Protein AF-0000000069393624 (afdb_homodimer)

Secondary structure (DSSP, 8-state):
--------EEEEEEESTT---HHHHHHHHHHHHHHHHHHHHHHHHHHHHH--GGGHHHHHHHHHHHHHT--EEEEEE-SHHHHHHHHHHHHHHHHTTSS-TT--EEEEEE--SSSSSSSEEEEEEEEEESS--GGGTTPPB-/--------EEEEEEESTT---HHHHHHHHHHHHHHHHHHHHHHHHHHHHH--GGGHHHHHHHHHHHHHT--EEEEEE-SHHHHHHHHHHHHHHHHTTSS-TT--EEEEEE--SSSSSSSEEEEEEEEEESS--GGGTTPPB-

Foldseek 3Di:
DPDDDQQKEKEWEFEPVLVDDPVVVVVLVVQQVVVLVVVLVVLVVCCVVVVDPLSVVLNVLQVSCVVRPVHYFYFYDHDDVLQVVLQVVVVVCCVVPVDRVSWDKDWRWDQPPDRDDGIDGGTMMTHMDRDDRPSCVPTDTD/DPDDDQQKEKEWEFEPVLVDDPVVVVVLVVQQVVVLVVVLVVLVVCCVVVVDPLSVVLNVLQVSCVVRPVHYFYFYDHDDVLQVVLQVVVVVCCVVPVDRVSWDKDWRWDQPPDRDDGIDGGTMMTHMDRDDRPSCVPTDTD

InterPro domains:
  IPR002833 Peptidyl-tRNA hydrolase, PTH2 [PF01981] (8-93)
  IPR023476 Peptidyl-tRNA hydrolase II domain superfamily [G3DSA:3.40.1490.10] (8-140)
  IPR023476 Peptidyl-tRNA hydrolase II domain superfamily [SSF102462] (8-129)

Structure (mmCIF, N/CA/C/O backbone):
data_AF-0000000069393624-model_v1
#
loop_
_entity.id
_entity.type
_entity.pdbx_description
1 polymer 'peptidyl-tRNA hydrolase'
#
loop_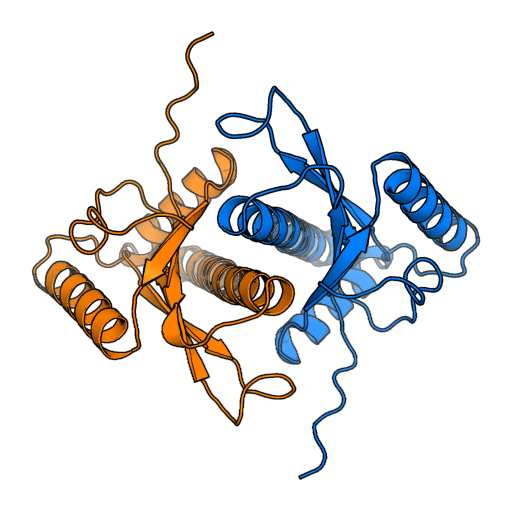
_atom_site.group_PDB
_atom_site.id
_atom_site.type_symbol
_atom_site.label_atom_id
_atom_site.label_alt_id
_atom_site.label_comp_id
_atom_site.label_asym_id
_atom_site.label_entity_id
_atom_site.label_seq_id
_atom_site.pdbx_PDB_ins_code
_atom_site.Cartn_x
_atom_site.Cartn_y
_atom_site.Cartn_z
_atom_site.occupancy
_atom_site.B_iso_or_equiv
_atom_site.auth_seq_id
_atom_site.auth_comp_id
_atom_site.auth_asym_id
_atom_site.auth_atom_id
_atom_site.pdbx_PDB_model_num
ATOM 1 N N . MET A 1 1 ? 11.836 -13.742 23.953 1 36.31 1 MET A N 1
ATOM 2 C CA . MET A 1 1 ? 10.469 -14.031 23.531 1 36.31 1 MET A CA 1
ATOM 3 C C . MET A 1 1 ? 10.445 -14.492 22.078 1 36.31 1 MET A C 1
ATOM 5 O O . MET A 1 1 ? 11.141 -13.93 21.234 1 36.31 1 MET A O 1
ATOM 9 N N . GLU A 1 2 ? 10.102 -15.719 21.891 1 44.16 2 GLU A N 1
ATOM 10 C CA . GLU A 1 2 ? 10.102 -16.328 20.562 1 44.16 2 GLU A CA 1
ATOM 11 C C . GLU A 1 2 ? 9.398 -15.43 19.547 1 44.16 2 GLU A C 1
ATOM 13 O O . GLU A 1 2 ? 8.367 -14.828 19.844 1 44.16 2 GLU A O 1
ATOM 18 N N . LYS A 1 3 ? 10.062 -14.914 18.594 1 57.16 3 LYS A N 1
ATOM 19 C CA . LYS A 1 3 ? 9.469 -14.07 17.562 1 57.16 3 LYS A CA 1
ATOM 20 C C . LYS A 1 3 ? 8.234 -14.727 16.938 1 57.16 3 LYS A C 1
ATOM 22 O O . LYS A 1 3 ? 8.266 -15.906 16.594 1 57.16 3 LYS A O 1
ATOM 27 N N . PRO A 1 4 ? 7.086 -14.141 17.172 1 62.97 4 PRO A N 1
ATOM 28 C CA . PRO A 1 4 ? 5.879 -14.773 16.641 1 62.97 4 PRO A CA 1
ATOM 29 C C . PRO A 1 4 ? 6.023 -15.164 15.164 1 62.97 4 PRO A C 1
ATOM 31 O O . PRO A 1 4 ? 6.695 -14.469 14.398 1 62.97 4 PRO A O 1
ATOM 34 N N . VAL A 1 5 ? 5.816 -16.406 14.891 1 67 5 VAL A N 1
ATOM 35 C CA . VAL A 1 5 ? 5.824 -16.906 13.523 1 67 5 VAL A CA 1
ATOM 36 C C . VAL A 1 5 ? 4.617 -16.359 12.766 1 67 5 VAL A C 1
ATOM 38 O O . VAL A 1 5 ? 3.471 -16.656 13.109 1 67 5 VAL A O 1
ATOM 41 N N . LEU A 1 6 ? 4.898 -15.422 11.898 1 76.62 6 LEU A N 1
ATOM 42 C CA . LEU A 1 6 ? 3.818 -14.914 11.055 1 76.62 6 LEU A CA 1
ATOM 43 C C . LEU A 1 6 ? 3.494 -15.898 9.938 1 76.62 6 LEU A C 1
ATOM 45 O O . LEU A 1 6 ? 4.379 -16.281 9.164 1 76.62 6 LEU A O 1
ATOM 49 N N . LYS A 1 7 ? 2.24 -16.312 9.875 1 89.44 7 LYS A N 1
ATOM 50 C CA . LYS A 1 7 ? 1.803 -17.344 8.938 1 89.44 7 LYS A CA 1
ATOM 51 C C . LYS A 1 7 ? 1.44 -16.75 7.582 1 89.44 7 LYS A C 1
ATOM 53 O O . LYS A 1 7 ? 1.726 -17.328 6.539 1 89.44 7 LYS A O 1
ATOM 58 N N . TYR A 1 8 ? 0.865 -15.57 7.598 1 93.06 8 TYR A N 1
ATOM 59 C CA . TYR A 1 8 ? 0.361 -14.953 6.375 1 93.06 8 TYR A CA 1
ATOM 60 C C . TYR A 1 8 ? 1.388 -14 5.781 1 93.06 8 TYR A C 1
ATOM 62 O O . TYR A 1 8 ? 2.035 -13.242 6.508 1 93.06 8 TYR A O 1
ATOM 70 N N . LYS A 1 9 ? 1.482 -14.133 4.492 1 92.56 9 LYS A N 1
ATOM 71 C CA . LYS A 1 9 ? 2.387 -13.227 3.783 1 92.56 9 LYS A CA 1
ATOM 72 C C . LYS A 1 9 ? 1.784 -12.773 2.457 1 92.56 9 LYS A C 1
ATOM 74 O O . LYS A 1 9 ? 1.011 -13.508 1.836 1 92.56 9 LYS A O 1
ATOM 79 N N . CYS A 1 10 ? 2.102 -11.586 2.125 1 95.88 10 CYS A N 1
ATOM 80 C CA . CYS A 1 10 ? 1.806 -11.016 0.815 1 95.88 10 CYS A CA 1
ATOM 81 C C . CYS A 1 10 ? 3.086 -10.758 0.03 1 95.88 10 CYS A C 1
ATOM 83 O O . CYS A 1 10 ? 3.945 -9.992 0.469 1 95.88 10 CYS A O 1
ATOM 85 N N . TYR A 1 11 ? 3.275 -11.383 -1.131 1 96.69 11 TYR A N 1
ATOM 86 C CA . TYR A 1 11 ? 4.469 -11.203 -1.95 1 96.69 11 TYR A CA 1
ATOM 87 C C . TYR A 1 11 ? 4.25 -10.133 -3.012 1 96.69 11 TYR A C 1
ATOM 89 O O . TYR A 1 11 ? 3.213 -10.117 -3.682 1 96.69 11 TYR A O 1
ATOM 97 N N . VAL A 1 12 ? 5.168 -9.281 -3.113 1 98.12 12 VAL A N 1
ATOM 98 C CA . VAL A 1 12 ? 5.203 -8.297 -4.188 1 98.12 12 VAL A CA 1
ATOM 99 C C . VAL A 1 12 ? 6.465 -8.484 -5.023 1 98.12 12 VAL A C 1
ATOM 101 O O . VAL A 1 12 ? 7.578 -8.367 -4.516 1 98.12 12 VAL A O 1
ATOM 104 N N . LEU A 1 13 ? 6.301 -8.82 -6.223 1 98.5 13 LEU A N 1
ATOM 105 C CA . LEU A 1 13 ? 7.414 -9.031 -7.141 1 98.5 13 LEU A CA 1
ATOM 106 C C . LEU A 1 13 ? 7.562 -7.852 -8.094 1 98.5 13 LEU A C 1
ATOM 108 O O . LEU A 1 13 ? 6.641 -7.531 -8.844 1 98.5 13 LEU A O 1
ATOM 112 N N . LEU A 1 14 ? 8.711 -7.23 -8.109 1 98.38 14 LEU A N 1
ATOM 113 C CA . LEU A 1 14 ? 8.914 -6.062 -8.961 1 98.38 14 LEU A CA 1
ATOM 114 C C . LEU A 1 14 ? 10.094 -6.277 -9.898 1 98.38 14 LEU A C 1
ATOM 116 O O . LEU A 1 14 ? 11.109 -6.852 -9.508 1 98.38 14 LEU A O 1
ATOM 120 N N . ARG A 1 15 ? 9.93 -5.801 -11.055 1 98.19 15 ARG A N 1
ATOM 121 C CA . ARG A 1 15 ? 10.898 -5.973 -12.133 1 98.19 15 ARG A CA 1
ATOM 122 C C . ARG A 1 15 ? 12.148 -5.137 -11.883 1 98.19 15 ARG A C 1
ATOM 124 O O . ARG A 1 15 ? 12.055 -3.922 -11.68 1 98.19 15 ARG A O 1
ATOM 131 N N . GLU A 1 16 ? 13.281 -5.734 -12.039 1 97.62 16 GLU A N 1
ATOM 132 C CA . GLU A 1 16 ? 14.578 -5.098 -11.852 1 97.62 16 GLU A CA 1
ATOM 133 C C . GLU A 1 16 ? 15 -4.336 -13.109 1 97.62 16 GLU A C 1
ATOM 135 O O . GLU A 1 16 ? 15.672 -3.309 -13.023 1 97.62 16 GLU A O 1
ATOM 140 N N . ASP A 1 17 ? 14.672 -4.812 -14.219 1 97.31 17 ASP A N 1
ATOM 141 C CA . ASP A 1 17 ? 15.117 -4.25 -15.484 1 97.31 17 ASP A CA 1
ATOM 142 C C . ASP A 1 17 ? 14.578 -2.836 -15.68 1 97.31 17 ASP A C 1
ATOM 144 O O . ASP A 1 17 ? 15.125 -2.061 -16.469 1 97.31 17 ASP A O 1
ATOM 148 N N . LEU A 1 18 ? 13.547 -2.479 -15.031 1 95.81 18 LEU A N 1
ATOM 149 C CA . LEU A 1 18 ? 12.93 -1.17 -15.211 1 95.81 18 LEU A CA 1
ATOM 150 C C . LEU A 1 18 ? 13.734 -0.088 -14.5 1 95.81 18 LEU A C 1
ATOM 152 O O . LEU A 1 18 ? 13.531 1.104 -14.742 1 95.81 18 LEU A O 1
ATOM 156 N N . GLN A 1 19 ? 14.617 -0.458 -13.594 1 95 19 GLN A N 1
ATOM 157 C CA . GLN A 1 19 ? 15.516 0.458 -12.898 1 95 19 GLN A CA 1
ATOM 158 C C . GLN A 1 19 ? 14.742 1.642 -12.312 1 95 19 GLN A C 1
ATOM 160 O O . GLN A 1 19 ? 15.117 2.797 -12.531 1 95 19 GLN A O 1
ATOM 165 N N . MET A 1 20 ? 13.766 1.296 -11.602 1 94.62 20 MET A N 1
ATOM 166 C CA . MET A 1 20 ? 12.953 2.342 -10.984 1 94.62 20 MET A CA 1
ATOM 167 C C . MET A 1 20 ? 13.703 3 -9.836 1 94.62 20 MET A C 1
ATOM 169 O O . MET A 1 20 ? 14.352 2.316 -9.039 1 94.62 20 MET A O 1
ATOM 173 N N . PRO A 1 21 ? 13.578 4.316 -9.82 1 94.06 21 PRO A N 1
ATOM 174 C CA . PRO A 1 21 ? 14.078 4.93 -8.586 1 94.06 21 PRO A CA 1
ATOM 175 C C . PRO A 1 21 ? 13.281 4.504 -7.355 1 94.06 21 PRO A C 1
ATOM 177 O O . PRO A 1 21 ? 12.172 3.977 -7.484 1 94.06 21 PRO A O 1
ATOM 180 N N . VAL A 1 22 ? 13.781 4.719 -6.234 1 94.88 22 VAL A N 1
ATOM 181 C CA . VAL A 1 22 ? 13.266 4.188 -4.98 1 94.88 22 VAL A CA 1
ATOM 182 C C . VAL A 1 22 ? 11.812 4.625 -4.785 1 94.88 22 VAL A C 1
ATOM 184 O O . VAL A 1 22 ? 10.961 3.82 -4.414 1 94.88 22 VAL A O 1
ATOM 187 N N . GLY A 1 23 ? 11.508 5.859 -5.004 1 94.31 23 GLY A N 1
ATOM 188 C CA . GLY A 1 23 ? 10.156 6.371 -4.836 1 94.31 23 GLY A CA 1
ATOM 189 C C . GLY A 1 23 ? 9.148 5.699 -5.746 1 94.31 23 GLY A C 1
ATOM 190 O O . GLY A 1 23 ? 8.062 5.316 -5.301 1 94.31 23 GLY A O 1
ATOM 191 N N . LYS A 1 24 ? 9.523 5.594 -6.996 1 94.38 24 LYS A N 1
ATOM 192 C CA . LYS A 1 24 ? 8.656 4.941 -7.977 1 94.38 24 LYS A CA 1
ATOM 193 C C . LYS A 1 24 ? 8.477 3.459 -7.652 1 94.38 24 LYS A C 1
ATOM 195 O O . LYS A 1 24 ? 7.375 2.922 -7.762 1 94.38 24 LYS A O 1
ATOM 200 N N . PHE A 1 25 ? 9.594 2.879 -7.312 1 96.56 25 PHE A N 1
ATOM 201 C CA . PHE A 1 25 ? 9.594 1.484 -6.883 1 96.56 25 PHE A CA 1
ATOM 202 C C . PHE A 1 25 ? 8.609 1.274 -5.738 1 96.56 25 PHE A C 1
ATOM 204 O O . PHE A 1 25 ? 7.754 0.39 -5.801 1 96.56 25 PHE A O 1
ATOM 211 N N . ALA A 1 26 ? 8.664 2.088 -4.766 1 97.5 26 ALA A N 1
ATOM 212 C CA . ALA A 1 26 ? 7.809 1.979 -3.586 1 97.5 26 ALA A CA 1
ATOM 213 C C . ALA A 1 26 ? 6.352 2.275 -3.936 1 97.5 26 ALA A C 1
ATOM 215 O O . ALA A 1 26 ? 5.438 1.653 -3.389 1 97.5 26 ALA A O 1
ATOM 216 N N . ALA A 1 27 ? 6.141 3.184 -4.797 1 96.12 27 ALA A N 1
ATOM 217 C CA . ALA A 1 27 ? 4.789 3.494 -5.254 1 96.12 27 ALA A CA 1
ATOM 218 C C . ALA A 1 27 ? 4.137 2.277 -5.902 1 96.12 27 ALA A C 1
ATOM 220 O O . ALA A 1 27 ? 2.924 2.08 -5.789 1 96.12 27 ALA A O 1
ATOM 221 N N . GLN A 1 28 ? 4.93 1.513 -6.594 1 97 28 GLN A N 1
ATOM 222 C CA . GLN A 1 28 ? 4.379 0.328 -7.242 1 97 28 GLN A CA 1
ATOM 223 C C . GLN A 1 28 ? 3.975 -0.725 -6.215 1 97 28 GLN A C 1
ATOM 225 O O . GLN A 1 28 ? 3.002 -1.455 -6.414 1 97 28 GLN A O 1
ATOM 230 N N . VAL A 1 29 ? 4.758 -0.829 -5.133 1 97.88 29 VAL A N 1
ATOM 231 C CA . VAL A 1 29 ? 4.32 -1.682 -4.031 1 97.88 29 VAL A CA 1
ATOM 232 C C . VAL A 1 29 ? 2.959 -1.215 -3.525 1 97.88 29 VAL A C 1
ATOM 234 O O . VAL A 1 29 ? 2.055 -2.027 -3.314 1 97.88 29 VAL A O 1
ATOM 237 N N . GLY A 1 30 ? 2.826 0.033 -3.398 1 97.38 30 GLY A N 1
ATOM 238 C CA . GLY A 1 30 ? 1.55 0.61 -3.01 1 97.38 30 GLY A CA 1
ATOM 239 C C . GLY A 1 30 ? 0.423 0.266 -3.967 1 97.38 30 GLY A C 1
ATOM 240 O O . GLY A 1 30 ? -0.683 -0.069 -3.535 1 97.38 30 GLY A O 1
ATOM 241 N N . HIS A 1 31 ? 0.692 0.375 -5.203 1 96.12 31 HIS A N 1
ATOM 242 C CA . HIS A 1 31 ? -0.317 0.033 -6.199 1 96.12 31 HIS A CA 1
ATOM 243 C C . HIS A 1 31 ? -0.777 -1.412 -6.043 1 96.12 31 HIS A C 1
ATOM 245 O O . HIS A 1 31 ? -1.974 -1.698 -6.117 1 96.12 31 HIS A O 1
ATOM 251 N N . GLY A 1 32 ? 0.144 -2.232 -5.867 1 97.06 32 GLY A N 1
ATOM 252 C CA . GLY A 1 32 ? -0.212 -3.623 -5.629 1 97.06 32 GLY A CA 1
ATOM 253 C C . GLY A 1 32 ? -1.108 -3.811 -4.422 1 97.06 32 GLY A C 1
ATOM 254 O O . GLY A 1 32 ? -2.123 -4.504 -4.496 1 97.06 32 GLY A O 1
ATOM 255 N N . LEU A 1 33 ? -0.75 -3.186 -3.371 1 97.38 33 LEU A N 1
ATOM 256 C CA . LEU A 1 33 ? -1.509 -3.33 -2.133 1 97.38 33 LEU A CA 1
ATOM 257 C C . LEU A 1 33 ? -2.895 -2.707 -2.27 1 97.38 33 LEU A C 1
ATOM 259 O O . LEU A 1 33 ? -3.865 -3.213 -1.703 1 97.38 33 LEU A O 1
ATOM 263 N N . ASP A 1 34 ? -2.967 -1.609 -3.02 1 96.69 34 ASP A N 1
ATOM 264 C CA . ASP A 1 34 ? -4.27 -1.031 -3.326 1 96.69 34 ASP A CA 1
ATOM 265 C C . ASP A 1 34 ? -5.191 -2.064 -3.971 1 96.69 34 ASP A C 1
ATOM 267 O O . ASP A 1 34 ? -6.379 -2.135 -3.648 1 96.69 34 ASP A O 1
ATOM 271 N N . GLN A 1 35 ? -4.641 -2.789 -4.809 1 94.81 35 GLN 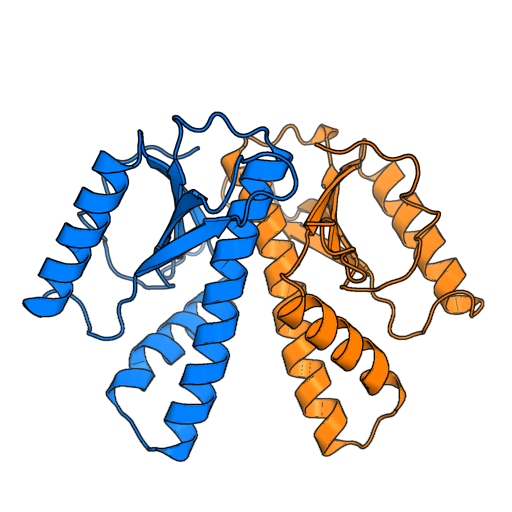A N 1
ATOM 272 C CA . GLN A 1 35 ? -5.434 -3.803 -5.5 1 94.81 35 GLN A CA 1
ATOM 273 C C . GLN A 1 35 ? -5.883 -4.898 -4.535 1 94.81 35 GLN A C 1
ATOM 275 O O . GLN A 1 35 ? -7.016 -5.371 -4.613 1 94.81 35 GLN A O 1
ATOM 280 N N . VAL A 1 36 ? -5.02 -5.277 -3.666 1 96.12 36 VAL A N 1
ATOM 281 C CA . VAL A 1 36 ? -5.34 -6.305 -2.678 1 96.12 36 VAL A CA 1
ATOM 282 C C . VAL A 1 36 ? -6.508 -5.836 -1.812 1 96.12 36 VAL A C 1
ATOM 284 O O . VAL A 1 36 ? -7.488 -6.566 -1.636 1 96.12 36 VAL A O 1
ATOM 287 N N . TRP A 1 37 ? -6.438 -4.648 -1.355 1 96.75 37 TRP A N 1
ATOM 288 C CA . TRP A 1 37 ? -7.48 -4.09 -0.5 1 96.75 37 TRP A CA 1
ATOM 289 C C . TRP A 1 37 ? -8.789 -3.947 -1.261 1 96.75 37 TRP A C 1
ATOM 291 O O . TRP A 1 37 ? -9.859 -4.297 -0.745 1 96.75 37 TRP A O 1
ATOM 301 N N . SER A 1 38 ? -8.703 -3.436 -2.455 1 95.12 38 SER A N 1
ATOM 302 C CA . SER A 1 38 ? -9.898 -3.256 -3.273 1 95.12 38 SER A CA 1
ATOM 303 C C . SER A 1 38 ? -10.594 -4.586 -3.533 1 95.12 38 SER A C 1
ATOM 305 O O . SER A 1 38 ? -11.812 -4.695 -3.373 1 95.12 38 SER A O 1
ATOM 307 N N . THR A 1 39 ? -9.852 -5.551 -3.857 1 93.44 39 THR A N 1
ATOM 308 C CA . THR A 1 39 ? -10.391 -6.875 -4.148 1 93.44 39 THR A CA 1
ATOM 309 C C . THR A 1 39 ? -10.984 -7.508 -2.891 1 93.44 39 THR A C 1
ATOM 311 O O . THR A 1 39 ? -12.062 -8.102 -2.934 1 93.44 39 THR A O 1
ATOM 314 N N . TYR A 1 40 ? -10.242 -7.379 -1.772 1 94.56 40 TYR A N 1
ATOM 315 C CA . TYR A 1 40 ? -10.758 -7.879 -0.502 1 94.56 40 TYR A CA 1
ATOM 316 C C . TYR A 1 40 ? -12.133 -7.293 -0.199 1 94.56 40 TYR A C 1
ATOM 318 O O . TYR A 1 40 ? -13.055 -8.023 0.163 1 94.56 40 TYR A O 1
ATOM 326 N N . ASN A 1 41 ? -12.281 -5.992 -0.326 1 94.56 41 ASN A N 1
ATOM 327 C CA . ASN A 1 41 ? -13.547 -5.328 -0.033 1 94.56 41 ASN A CA 1
ATOM 328 C C . ASN A 1 41 ? -14.672 -5.828 -0.941 1 94.56 41 ASN A C 1
ATOM 330 O O . ASN A 1 41 ? -15.797 -6.039 -0.486 1 94.56 41 ASN A O 1
ATOM 334 N N . GLU A 1 42 ? -14.289 -6.016 -2.18 1 92.69 42 GLU A N 1
ATOM 335 C CA . GLU A 1 42 ? -15.266 -6.535 -3.133 1 92.69 42 GLU A CA 1
ATOM 336 C C . GLU A 1 42 ? -15.68 -7.961 -2.775 1 92.69 42 GLU A C 1
ATOM 338 O O . GLU A 1 42 ? -16.875 -8.273 -2.738 1 9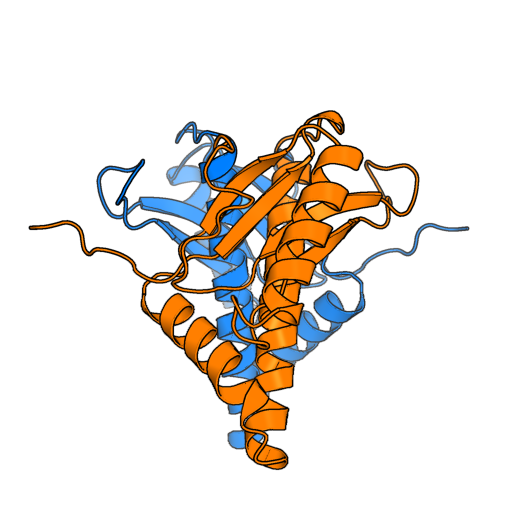2.69 42 GLU A O 1
ATOM 343 N N . TYR A 1 43 ? -14.734 -8.773 -2.482 1 91.31 43 TYR A N 1
ATOM 344 C CA . TYR A 1 43 ? -14.992 -10.18 -2.17 1 91.31 43 TYR A CA 1
ATOM 345 C C . TYR A 1 43 ? -15.773 -10.312 -0.866 1 91.31 43 TYR A C 1
ATOM 347 O O . TYR A 1 43 ? -16.656 -11.164 -0.744 1 91.31 43 TYR A O 1
ATOM 355 N N . LYS A 1 44 ? -15.398 -9.492 0.056 1 92.44 44 LYS A N 1
ATOM 356 C CA . LYS A 1 44 ? -16.109 -9.508 1.333 1 92.44 44 LYS A CA 1
ATOM 357 C C . LYS A 1 44 ? -17.578 -9.156 1.15 1 92.44 44 LYS A C 1
ATOM 359 O O . LYS A 1 44 ? -18.453 -9.812 1.723 1 92.44 44 LYS A O 1
ATOM 364 N N . LYS A 1 45 ? -17.844 -8.227 0.344 1 90.75 45 LYS A N 1
ATOM 365 C CA . LYS A 1 45 ? -19.219 -7.836 0.048 1 90.75 45 LYS A CA 1
ATOM 366 C C . LYS A 1 45 ? -19.969 -8.961 -0.665 1 90.75 45 LYS A C 1
ATOM 368 O O . LYS A 1 45 ? -21.094 -9.297 -0.293 1 90.75 45 LYS A O 1
ATOM 373 N N . ARG A 1 46 ? -19.359 -9.57 -1.569 1 90 46 ARG A N 1
ATOM 374 C CA . ARG A 1 46 ? -19.969 -10.617 -2.371 1 90 46 ARG A CA 1
ATOM 375 C C . ARG A 1 46 ? -20.172 -11.891 -1.55 1 90 46 ARG A C 1
ATOM 377 O O . ARG A 1 46 ? -21.156 -12.609 -1.739 1 90 46 ARG A O 1
ATOM 384 N N . SER A 1 47 ? -19.188 -12.164 -0.729 1 85.25 47 SER A N 1
ATOM 385 C CA . SER A 1 47 ? -19.297 -13.359 0.098 1 85.25 47 SER A CA 1
ATOM 386 C C . SER A 1 47 ? -20.5 -13.289 1.031 1 85.25 47 SER A C 1
ATOM 388 O O . SER A 1 47 ? -21.172 -14.297 1.278 1 85.25 47 SER A O 1
ATOM 390 N N . ARG A 1 48 ? -20.906 -12.172 1.541 1 80.88 48 ARG A N 1
ATOM 391 C CA . ARG A 1 48 ? -22.031 -11.977 2.438 1 80.88 48 ARG A CA 1
ATOM 392 C C . ARG A 1 48 ? -23.344 -12 1.672 1 80.88 48 ARG A C 1
ATOM 394 O O . ARG A 1 48 ? -24.344 -12.539 2.162 1 80.88 48 ARG A O 1
ATOM 401 N N . LYS A 1 49 ? -23.266 -11.531 0.506 1 83.94 49 LYS A N 1
ATOM 402 C CA . LYS A 1 49 ? -24.5 -11.383 -0.262 1 83.94 49 LYS A CA 1
ATOM 403 C C . LYS A 1 49 ? -24.859 -12.672 -0.986 1 83.94 49 LYS A C 1
ATOM 405 O O . LYS A 1 49 ? -26.047 -13.039 -1.077 1 83.94 49 LYS A O 1
ATOM 410 N N . GLU A 1 50 ? -23.891 -13.281 -1.575 1 83.38 50 GLU A N 1
ATOM 411 C CA . GLU A 1 50 ? -24.141 -14.383 -2.508 1 83.38 50 GLU A CA 1
ATOM 412 C C . GLU A 1 50 ? -23.875 -15.734 -1.851 1 83.38 50 GLU A C 1
ATOM 414 O O . GLU A 1 50 ? -24.094 -16.781 -2.467 1 83.38 50 GLU A O 1
ATOM 419 N N . ASP A 1 51 ? -23.547 -15.82 -0.655 1 77.06 51 ASP A N 1
ATOM 420 C CA . ASP A 1 51 ? -23.172 -17.062 0.013 1 77.06 51 ASP A CA 1
ATOM 421 C C . ASP A 1 51 ? -22.172 -17.859 -0.815 1 77.06 51 ASP A C 1
ATOM 423 O O . ASP A 1 51 ? -22.344 -19.047 -1.053 1 77.06 51 ASP A O 1
ATOM 427 N N . ASN A 1 52 ? -21.266 -17.266 -1.454 1 81.25 52 ASN A N 1
ATOM 428 C CA . ASN A 1 52 ? -20.25 -17.859 -2.328 1 81.25 52 ASN A CA 1
ATOM 429 C C . ASN A 1 52 ? -19.078 -18.406 -1.53 1 81.25 52 ASN A C 1
ATOM 431 O O . ASN A 1 52 ? -18.203 -17.656 -1.104 1 81.25 52 ASN A O 1
ATOM 435 N N . GLU A 1 53 ? -18.938 -19.734 -1.487 1 78.5 53 GLU A N 1
ATOM 436 C CA . GLU A 1 53 ? -17.938 -20.422 -0.683 1 78.5 53 GLU A CA 1
ATOM 437 C C . GLU A 1 53 ? -16.531 -20.203 -1.223 1 78.5 53 GLU A C 1
ATOM 439 O O . GLU A 1 53 ? -15.562 -20.172 -0.46 1 78.5 53 GLU A O 1
ATOM 444 N N . ASP A 1 54 ? -16.391 -19.969 -2.473 1 80 54 ASP A N 1
ATOM 445 C CA . ASP A 1 54 ? -15.086 -19.797 -3.109 1 80 54 ASP A CA 1
AT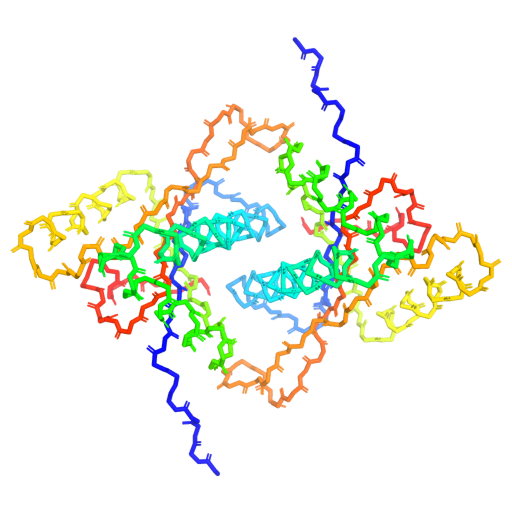OM 446 C C . ASP A 1 54 ? -14.406 -18.516 -2.643 1 80 54 ASP A C 1
ATOM 448 O O . ASP A 1 54 ? -13.18 -18.375 -2.736 1 80 54 ASP A O 1
ATOM 452 N N . LEU A 1 55 ? -15.242 -17.656 -2.039 1 86.62 55 LEU A N 1
ATOM 453 C CA . LEU A 1 55 ? -14.711 -16.344 -1.65 1 86.62 55 LEU A CA 1
ATOM 454 C C . LEU A 1 55 ? -14.32 -16.344 -0.177 1 86.62 55 LEU A C 1
ATOM 456 O O . LEU A 1 55 ? -13.633 -15.422 0.282 1 86.62 55 LEU A O 1
ATOM 460 N N . ILE A 1 56 ? -14.648 -17.344 0.485 1 86.56 56 ILE A N 1
ATOM 461 C CA . ILE A 1 56 ? -14.43 -17.391 1.927 1 86.56 56 ILE A CA 1
ATOM 462 C C . ILE A 1 56 ? -12.938 -17.438 2.219 1 86.56 56 ILE A C 1
ATOM 464 O O . ILE A 1 56 ? -12.43 -16.688 3.059 1 86.56 56 ILE A O 1
ATOM 468 N N . MET A 1 57 ? -12.266 -18.266 1.468 1 87.62 57 MET A N 1
ATOM 469 C CA . MET A 1 57 ? -10.852 -18.484 1.759 1 87.62 57 MET A CA 1
ATOM 470 C C . MET A 1 57 ? -10.039 -17.219 1.512 1 87.62 57 MET A C 1
ATOM 472 O O . MET A 1 57 ? -9.25 -16.812 2.361 1 87.62 57 MET A O 1
ATOM 476 N N . PRO A 1 58 ? -10.25 -16.594 0.345 1 89.25 58 PRO A N 1
ATOM 477 C CA . PRO A 1 58 ? -9.469 -15.367 0.139 1 89.25 58 PRO A CA 1
ATOM 478 C C . PRO A 1 58 ? -9.797 -14.289 1.167 1 89.25 58 PRO A C 1
ATOM 480 O O . PRO A 1 58 ? -8.906 -13.531 1.577 1 89.25 58 PRO A O 1
ATOM 483 N N . VAL A 1 59 ? -10.969 -14.203 1.562 1 93.25 59 VAL A N 1
ATOM 484 C CA . VAL A 1 59 ? -11.375 -13.219 2.561 1 93.25 59 VAL A CA 1
ATOM 485 C C . VAL A 1 59 ? -10.734 -13.562 3.906 1 93.25 59 VAL A C 1
ATOM 487 O O . VAL A 1 59 ? -10.156 -12.695 4.562 1 93.25 59 VAL A O 1
ATOM 490 N N . SER A 1 60 ? -10.797 -14.805 4.277 1 93 60 SER A N 1
ATOM 491 C CA . SER A 1 60 ? -10.211 -15.25 5.535 1 93 60 SER A CA 1
ATOM 492 C C . SER A 1 60 ? -8.695 -15.062 5.539 1 93 60 SER A C 1
ATOM 494 O O . SER A 1 60 ? -8.125 -14.648 6.547 1 93 60 SER A O 1
ATOM 496 N N . ASN A 1 61 ? -8.094 -15.375 4.418 1 93.25 61 ASN A N 1
ATOM 497 C CA . ASN A 1 61 ? -6.652 -15.188 4.293 1 93.25 61 ASN A CA 1
ATOM 498 C C . ASN A 1 61 ? -6.262 -13.719 4.48 1 93.25 61 ASN A C 1
ATOM 500 O O . ASN A 1 61 ? -5.285 -13.422 5.172 1 93.25 61 ASN A O 1
ATOM 504 N N . PHE A 1 62 ? -6.996 -12.867 3.875 1 95.5 62 PHE A N 1
ATOM 505 C CA . PHE A 1 62 ? -6.734 -11.445 4.035 1 95.5 62 PHE A CA 1
ATOM 506 C C . PHE A 1 62 ? -6.895 -11.023 5.492 1 95.5 62 PHE A C 1
ATOM 508 O O . PHE A 1 62 ? -6.047 -10.312 6.035 1 95.5 62 PHE A O 1
ATOM 515 N N . GLU A 1 63 ? -7.949 -11.453 6.082 1 95.88 63 GLU A N 1
ATOM 516 C CA . GLU A 1 63 ? -8.227 -11.062 7.461 1 95.88 63 GLU A CA 1
ATOM 517 C C . GLU A 1 63 ? -7.16 -11.594 8.414 1 95.88 63 GLU A C 1
ATOM 519 O O . GLU A 1 63 ? -6.762 -10.914 9.359 1 95.88 63 GLU A O 1
ATOM 524 N N . GLY A 1 64 ? -6.75 -12.797 8.195 1 94.75 64 GLY A N 1
ATOM 525 C CA . GLY A 1 64 ? -5.629 -13.32 8.953 1 94.75 64 GLY A CA 1
ATOM 526 C C . GLY A 1 64 ? -4.359 -12.508 8.789 1 94.75 64 GLY A C 1
ATOM 527 O O . GLY A 1 64 ? -3.715 -12.148 9.773 1 94.75 64 GLY A O 1
ATOM 528 N N . TRP A 1 65 ? -4.012 -12.203 7.57 1 95.44 65 TRP A N 1
ATOM 529 C CA . TRP A 1 65 ? -2.857 -11.375 7.246 1 95.44 65 TRP A CA 1
ATOM 530 C C . TRP A 1 65 ? -2.969 -10 7.906 1 95.44 65 TRP A C 1
ATOM 532 O O . TRP A 1 65 ? -2.01 -9.516 8.516 1 95.44 65 TRP A O 1
ATOM 542 N N . HIS A 1 66 ? -4.129 -9.461 7.789 1 94.94 66 HIS A N 1
ATOM 543 C CA . HIS A 1 66 ? -4.406 -8.141 8.336 1 94.94 66 HIS A CA 1
ATOM 544 C C . HIS A 1 66 ? -4.203 -8.117 9.852 1 94.94 66 HIS A C 1
ATOM 546 O O . HIS A 1 66 ? -3.635 -7.168 10.391 1 94.94 66 HIS A O 1
ATOM 552 N N . THR A 1 67 ? -4.539 -9.148 10.531 1 93.75 67 THR A N 1
ATOM 553 C CA . THR A 1 67 ? -4.512 -9.188 11.984 1 93.75 67 THR A CA 1
ATOM 554 C C . THR A 1 67 ? -3.125 -9.586 12.492 1 93.75 67 THR A C 1
ATOM 556 O O . THR A 1 67 ? -2.779 -9.32 13.641 1 93.75 67 THR A O 1
ATOM 559 N N . GLU A 1 68 ? -2.383 -10.25 11.648 1 91.88 68 GLU A N 1
ATOM 560 C CA . GLU A 1 68 ? -1.095 -10.789 12.078 1 91.88 68 GLU A CA 1
ATOM 561 C C . GLU A 1 68 ? 0.029 -9.789 11.828 1 91.88 68 GLU A C 1
ATOM 563 O O . GLU A 1 68 ? 1.188 -10.047 12.156 1 91.88 68 GLU A O 1
ATOM 568 N N . GLY A 1 69 ? -0.293 -8.586 11.266 1 87.56 69 GLY A N 1
ATOM 569 C CA . GLY A 1 69 ? 0.765 -7.602 11.117 1 87.56 69 GLY A CA 1
ATOM 570 C C . GLY A 1 69 ? 1 -7.191 9.672 1 87.56 69 GLY A C 1
ATOM 571 O O . GLY A 1 69 ? 1.841 -6.332 9.398 1 87.56 69 GLY A O 1
ATOM 572 N N . ARG A 1 70 ? 0.404 -7.883 8.703 1 93.25 70 ARG A N 1
ATOM 573 C CA . ARG A 1 70 ? 0.385 -7.5 7.297 1 93.25 70 ARG A CA 1
ATOM 574 C C . ARG A 1 70 ? 1.773 -7.625 6.676 1 93.25 70 ARG A C 1
ATOM 576 O O . ARG A 1 70 ? 2.262 -6.688 6.043 1 93.25 70 ARG A O 1
ATOM 583 N N . ARG A 1 71 ? 2.395 -8.734 6.875 1 92.25 71 ARG A N 1
ATOM 584 C CA . ARG A 1 71 ? 3.752 -8.977 6.391 1 92.25 71 ARG A CA 1
ATOM 585 C C . ARG A 1 71 ? 3.805 -8.945 4.867 1 92.25 71 ARG A C 1
ATOM 587 O O . ARG A 1 71 ? 3.025 -9.625 4.199 1 92.25 71 ARG A O 1
ATOM 594 N N . LYS A 1 72 ? 4.707 -8.133 4.367 1 94.31 72 LYS A N 1
ATOM 595 C CA . LYS A 1 72 ? 4.98 -8.047 2.934 1 94.31 72 LYS A CA 1
ATOM 596 C C . LYS A 1 72 ? 6.402 -8.492 2.619 1 94.31 72 LYS A C 1
ATOM 598 O O . LYS A 1 72 ? 7.344 -8.148 3.336 1 94.31 72 LYS A O 1
ATOM 603 N N . ILE A 1 73 ? 6.555 -9.258 1.651 1 94.5 73 ILE A N 1
ATOM 604 C CA . ILE A 1 73 ? 7.867 -9.664 1.155 1 94.5 73 ILE A CA 1
ATOM 605 C C . ILE A 1 73 ? 8.07 -9.133 -0.263 1 94.5 73 ILE A C 1
ATOM 607 O O . ILE A 1 73 ? 7.316 -9.492 -1.176 1 94.5 73 ILE A O 1
ATOM 611 N N . ILE A 1 74 ? 9.062 -8.32 -0.423 1 97.56 74 ILE A N 1
ATOM 612 C CA . ILE A 1 74 ? 9.32 -7.684 -1.71 1 97.56 74 ILE A CA 1
ATOM 613 C C . ILE A 1 74 ? 10.43 -8.438 -2.441 1 97.56 74 ILE A C 1
ATOM 615 O O . ILE A 1 74 ? 11.578 -8.461 -1.994 1 97.56 74 ILE A O 1
ATOM 619 N N . LEU A 1 75 ? 10.086 -9.008 -3.57 1 97.94 75 LEU A N 1
ATOM 620 C CA . LEU A 1 75 ? 11 -9.883 -4.297 1 97.94 75 LEU A CA 1
ATOM 621 C C . LEU A 1 75 ? 11.422 -9.25 -5.617 1 97.94 75 LEU A C 1
ATOM 623 O O . LEU A 1 75 ? 10.68 -8.445 -6.191 1 97.94 75 LEU A O 1
ATOM 627 N N . ARG A 1 76 ? 12.57 -9.672 -6.07 1 97.62 76 ARG A N 1
ATOM 628 C CA . ARG A 1 76 ? 13.125 -9.188 -7.332 1 97.62 76 ARG A CA 1
ATOM 629 C C . ARG A 1 76 ? 12.852 -10.18 -8.461 1 97.62 76 ARG A C 1
ATOM 631 O O . ARG A 1 76 ? 13.07 -11.383 -8.305 1 97.62 76 ARG A O 1
ATOM 638 N N . ILE A 1 77 ? 12.344 -9.641 -9.492 1 98.06 77 ILE A N 1
ATOM 639 C CA . ILE A 1 77 ? 12.281 -10.422 -10.727 1 98.06 77 ILE A CA 1
ATOM 640 C C . ILE A 1 77 ? 13.047 -9.703 -11.836 1 98.06 77 ILE A C 1
ATOM 642 O O . ILE A 1 77 ? 13.031 -8.477 -11.914 1 98.06 77 ILE A O 1
ATOM 646 N N . LYS A 1 78 ? 13.648 -10.445 -12.656 1 97.5 78 LYS A N 1
ATOM 647 C CA . LYS A 1 78 ? 14.602 -9.906 -13.625 1 97.5 78 LYS A CA 1
ATOM 648 C C . LYS A 1 78 ? 13.906 -9.008 -14.641 1 97.5 78 LYS A C 1
ATOM 650 O O . LYS A 1 78 ? 14.391 -7.918 -14.953 1 97.5 78 LYS A O 1
ATOM 655 N N . ASP A 1 79 ? 12.812 -9.531 -15.297 1 97.75 79 ASP A N 1
ATOM 656 C CA . ASP A 1 79 ? 12.164 -8.828 -16.406 1 97.75 79 ASP A CA 1
ATOM 657 C C . ASP A 1 79 ? 10.742 -9.336 -16.625 1 97.75 79 ASP A C 1
ATOM 659 O O . ASP A 1 79 ? 10.227 -10.117 -15.82 1 97.75 79 ASP A O 1
ATOM 663 N N . GLY A 1 80 ? 10.172 -8.836 -17.656 1 97 80 GLY A N 1
ATOM 664 C CA . GLY A 1 80 ? 8.805 -9.211 -18 1 97 80 GLY A CA 1
ATOM 665 C C . GLY A 1 80 ? 8.656 -10.68 -18.328 1 97 80 GLY A C 1
ATOM 666 O O . GLY A 1 80 ? 7.625 -11.289 -18.016 1 97 80 GLY A O 1
ATOM 667 N N . GLU A 1 81 ? 9.617 -11.234 -18.938 1 97.81 81 GLU A N 1
ATOM 668 C CA . GLU A 1 81 ? 9.578 -12.648 -19.297 1 97.81 81 GLU A CA 1
ATOM 669 C C . GLU A 1 81 ? 9.508 -13.523 -18.047 1 97.81 81 GLU A C 1
ATOM 671 O O . GLU A 1 81 ? 8.68 -14.43 -17.969 1 97.81 81 GLU A O 1
ATOM 676 N N . GLN A 1 82 ? 10.383 -13.258 -17.109 1 97.5 82 GLN A N 1
ATOM 677 C CA . GLN A 1 82 ? 10.336 -14 -15.859 1 97.5 82 GLN A CA 1
ATOM 678 C C . GLN A 1 82 ? 9 -13.797 -15.148 1 97.5 82 GLN A C 1
ATOM 680 O O . GLN A 1 82 ? 8.453 -14.742 -14.578 1 97.5 82 GLN A O 1
ATOM 685 N N . MET A 1 83 ? 8.539 -12.617 -15.164 1 97.44 83 MET A N 1
ATOM 686 C CA . MET A 1 83 ? 7.258 -12.281 -14.547 1 97.44 83 MET A CA 1
ATOM 687 C C . MET A 1 83 ? 6.137 -13.141 -15.125 1 97.44 83 MET A C 1
ATOM 689 O O . MET A 1 83 ? 5.371 -13.758 -14.375 1 97.44 83 MET A O 1
ATOM 693 N N . ASN A 1 84 ? 6.035 -13.203 -16.422 1 96.56 84 ASN A N 1
ATOM 694 C CA . ASN A 1 84 ? 4.996 -13.977 -17.094 1 96.56 84 ASN A CA 1
ATOM 695 C C . ASN A 1 84 ? 5.129 -15.469 -16.812 1 96.56 84 ASN A C 1
ATOM 697 O O . ASN A 1 84 ? 4.125 -16.172 -16.672 1 96.56 84 ASN A O 1
ATOM 701 N N . THR A 1 85 ? 6.328 -15.891 -16.75 1 96.88 85 THR A N 1
ATOM 702 C CA . THR A 1 85 ? 6.578 -17.297 -16.438 1 96.88 85 THR A CA 1
ATOM 703 C C . THR A 1 85 ? 6.062 -17.641 -15.047 1 96.88 85 THR A C 1
ATOM 705 O O . THR A 1 85 ? 5.391 -18.656 -14.859 1 96.88 85 THR A O 1
ATOM 708 N N . ILE A 1 86 ? 6.359 -16.812 -14.094 1 96.5 86 ILE A N 1
ATOM 709 C CA . ILE A 1 86 ? 5.922 -17.016 -12.719 1 96.5 86 ILE A CA 1
ATOM 710 C C . ILE A 1 86 ? 4.398 -17.016 -12.656 1 96.5 86 ILE A C 1
ATOM 712 O O . ILE A 1 86 ? 3.789 -17.891 -12.039 1 96.5 86 ILE A O 1
ATOM 716 N N . LYS A 1 87 ? 3.855 -16.016 -13.25 1 95.31 87 LYS A N 1
ATOM 717 C CA . LYS A 1 87 ? 2.4 -15.898 -13.266 1 95.31 87 LYS A CA 1
ATOM 718 C C . LYS A 1 87 ? 1.75 -17.156 -13.852 1 95.31 87 LYS A C 1
ATOM 720 O O . LYS A 1 87 ? 0.783 -17.672 -13.289 1 95.31 87 LYS A O 1
ATOM 725 N N . SER A 1 88 ? 2.242 -17.625 -14.969 1 95.31 88 SER A N 1
ATOM 726 C CA . SER A 1 88 ? 1.718 -18.812 -15.641 1 95.31 88 SER A CA 1
ATOM 727 C C . SER A 1 88 ? 1.845 -20.047 -14.75 1 95.31 88 SER A C 1
ATOM 729 O O . SER A 1 88 ? 0.925 -20.859 -14.672 1 95.31 88 SER A O 1
ATOM 731 N N . LYS A 1 89 ? 2.936 -20.141 -14.117 1 94.19 89 LYS A N 1
ATOM 732 C CA . LYS A 1 89 ? 3.154 -21.281 -13.227 1 94.19 89 LYS A CA 1
ATOM 733 C C . LYS A 1 89 ? 2.15 -21.281 -12.078 1 94.19 89 LYS A C 1
ATOM 735 O O . LYS A 1 89 ? 1.589 -22.328 -11.742 1 94.19 89 LYS A O 1
ATOM 740 N N . ILE A 1 90 ? 1.932 -20.156 -11.508 1 92.75 90 ILE A N 1
ATOM 741 C CA . ILE A 1 90 ? 0.979 -20.047 -10.406 1 92.75 90 ILE A CA 1
ATOM 742 C C . ILE A 1 90 ? -0.425 -20.391 -10.906 1 92.75 90 ILE A C 1
ATOM 744 O O . ILE A 1 90 ? -1.159 -21.125 -10.25 1 92.75 90 ILE A O 1
ATOM 748 N N . GLN A 1 91 ? -0.714 -19.891 -12.062 1 90.88 91 GLN A N 1
ATOM 749 C CA . GLN A 1 91 ? -2.021 -20.172 -12.648 1 90.88 91 GLN A CA 1
ATOM 750 C C . GLN A 1 91 ? -2.205 -21.672 -12.898 1 90.88 91 GLN A C 1
ATOM 752 O O . GLN A 1 91 ? -3.281 -22.219 -12.656 1 90.88 91 GLN A O 1
ATOM 757 N N . GLU A 1 92 ? -1.2 -22.234 -13.391 1 92.62 92 GLU A N 1
ATOM 758 C CA . GLU A 1 92 ? -1.233 -23.672 -13.633 1 92.62 92 GLU A CA 1
ATOM 759 C C . GLU A 1 92 ? -1.485 -24.453 -12.344 1 92.62 92 GLU A C 1
ATOM 761 O O . GLU A 1 92 ? -2.246 -25.422 -12.328 1 92.62 92 GLU A O 1
ATOM 766 N N . GLN A 1 93 ? -0.865 -24.016 -11.305 1 90.38 93 GLN A N 1
ATOM 767 C CA . GLN A 1 93 ? -1.019 -24.656 -10.008 1 90.38 93 GLN A CA 1
ATOM 768 C C . GLN A 1 93 ? -2.422 -24.453 -9.445 1 90.38 93 GLN A C 1
ATOM 770 O O . GLN A 1 93 ? -2.963 -25.328 -8.766 1 90.38 93 GLN A O 1
ATOM 775 N N . ILE A 1 94 ? -2.994 -23.375 -9.766 1 85.69 94 ILE A N 1
ATOM 776 C CA . ILE A 1 94 ? -4.375 -23.109 -9.375 1 85.69 94 ILE A CA 1
ATOM 777 C C . ILE A 1 94 ? -5.316 -24 -10.172 1 85.69 94 ILE A C 1
ATOM 779 O O . ILE A 1 94 ? -6.18 -24.672 -9.602 1 85.69 94 ILE A O 1
ATOM 783 N N . ASP A 1 95 ? -5.059 -24.062 -11.422 1 89 95 ASP A N 1
ATOM 784 C CA . ASP A 1 95 ? -5.922 -24.828 -12.32 1 89 95 ASP A CA 1
ATOM 785 C C . ASP A 1 95 ? -5.844 -26.312 -12.016 1 89 95 ASP A C 1
ATOM 787 O O . ASP A 1 95 ? -6.828 -27.047 -12.172 1 89 95 ASP A O 1
ATOM 791 N N . SER A 1 96 ? -4.738 -26.75 -11.578 1 91.25 96 SER A N 1
ATOM 792 C CA . SER A 1 96 ? -4.543 -28.172 -11.305 1 91.25 96 SER A CA 1
ATOM 793 C C . SER A 1 96 ? -5.102 -28.547 -9.938 1 91.25 96 SER A C 1
ATOM 795 O O . SER A 1 96 ? -5.164 -29.734 -9.594 1 91.25 96 SER A O 1
ATOM 797 N N . GLY A 1 97 ? -5.379 -27.5 -9.102 1 87.12 97 GLY A N 1
ATOM 798 C CA . GLY A 1 97 ? -5.945 -27.766 -7.789 1 87.12 97 GLY A CA 1
ATOM 799 C C . GLY A 1 97 ? -4.91 -27.75 -6.68 1 87.12 97 GLY A C 1
ATOM 800 O O . GLY A 1 97 ? -5.238 -28 -5.516 1 87.12 97 GLY A O 1
ATOM 801 N N . GLU A 1 98 ? -3.672 -27.516 -7.062 1 87.19 98 GLU A N 1
ATOM 802 C CA . GLU A 1 98 ? -2.621 -27.438 -6.055 1 87.19 98 GLU A CA 1
ATOM 803 C C . GLU A 1 98 ? -2.846 -26.25 -5.113 1 87.19 98 GLU A C 1
ATOM 805 O O . GLU A 1 98 ? -2.596 -26.359 -3.91 1 87.19 98 GLU A O 1
ATOM 810 N N . TYR A 1 99 ? -3.316 -25.156 -5.715 1 83.56 99 TYR A N 1
ATOM 811 C CA . TYR A 1 99 ? -3.688 -23.984 -4.926 1 83.56 99 TYR A CA 1
ATOM 812 C C . TYR A 1 99 ? -5.199 -23.781 -4.918 1 83.56 99 TYR A C 1
ATOM 814 O O . TYR A 1 99 ? -5.891 -24.219 -5.844 1 83.56 99 TYR A O 1
ATOM 822 N N . HIS A 1 100 ? -5.578 -23.156 -3.805 1 77.94 100 HIS A N 1
ATOM 823 C CA . HIS A 1 100 ? -6.996 -22.812 -3.729 1 77.94 100 HIS A CA 1
ATOM 824 C C . HIS A 1 100 ? -7.387 -21.812 -4.809 1 77.94 100 HIS A C 1
ATOM 826 O O . HIS A 1 100 ? -6.605 -20.922 -5.145 1 77.94 100 HIS A O 1
ATOM 832 N N . PRO A 1 101 ? -8.57 -21.969 -5.312 1 71.69 101 PRO A N 1
ATOM 833 C CA . PRO A 1 101 ? -9.039 -21.031 -6.34 1 71.69 101 PRO A CA 1
ATOM 834 C C . PRO A 1 101 ? -9.031 -19.578 -5.867 1 71.69 101 PRO A C 1
ATOM 836 O O . PRO A 1 101 ? -9 -18.656 -6.688 1 71.69 101 PRO A O 1
ATOM 839 N N . GLY A 1 102 ? -9.031 -19.484 -4.664 1 70.94 102 GLY A N 1
ATOM 840 C CA . GLY A 1 102 ? -9.016 -18.125 -4.129 1 70.94 102 GLY A CA 1
ATOM 841 C C . GLY A 1 102 ? -7.621 -17.562 -3.986 1 70.94 102 GLY A C 1
ATOM 842 O O . GLY A 1 102 ? -7.453 -16.422 -3.549 1 70.94 102 GLY A O 1
ATOM 843 N N . PHE A 1 103 ? -6.723 -18.453 -4.422 1 74.44 103 PHE A N 1
ATOM 844 C CA . PHE A 1 103 ? -5.359 -17.953 -4.551 1 74.44 103 PHE A CA 1
ATOM 845 C C . PHE A 1 103 ? -5.234 -17.047 -5.77 1 74.44 103 PHE A C 1
ATOM 847 O O . PHE A 1 103 ? -5.684 -17.391 -6.859 1 74.44 103 PHE A O 1
ATOM 854 N N . PHE A 1 104 ? -4.789 -15.75 -5.523 1 81.38 104 PHE A N 1
ATOM 855 C CA . PHE A 1 104 ? -4.785 -14.898 -6.703 1 81.38 104 PHE A CA 1
ATOM 856 C C . PHE A 1 104 ? -3.48 -14.117 -6.805 1 81.38 104 PHE A C 1
ATOM 858 O O . PHE A 1 104 ? -2.854 -13.812 -5.789 1 81.38 104 PHE A O 1
ATOM 865 N N . VAL A 1 105 ? -3.115 -13.969 -8.031 1 92.06 105 VAL A N 1
ATOM 866 C CA . VAL A 1 105 ? -1.983 -13.148 -8.453 1 92.06 105 VAL A CA 1
ATOM 867 C C . VAL A 1 105 ? -2.459 -12.07 -9.422 1 92.06 105 VAL A C 1
ATOM 869 O O . VAL A 1 105 ? -3.311 -12.328 -10.273 1 92.06 105 VAL A O 1
ATOM 872 N N . HIS A 1 106 ? -2.004 -10.891 -9.219 1 94.06 106 HIS A N 1
ATOM 873 C CA . HIS A 1 106 ? -2.408 -9.781 -10.07 1 94.06 106 HIS A CA 1
ATOM 874 C C . HIS A 1 106 ? -1.197 -9.008 -10.578 1 94.06 106 HIS A C 1
ATOM 876 O O . HIS A 1 106 ? -0.187 -8.898 -9.883 1 94.06 106 HIS A O 1
ATOM 882 N N . ASP A 1 107 ? -1.394 -8.445 -11.758 1 96.19 107 ASP A N 1
ATOM 883 C CA . ASP A 1 107 ? -0.382 -7.551 -12.312 1 96.19 107 ASP A CA 1
ATOM 884 C C . ASP A 1 107 ? -0.412 -6.191 -11.625 1 96.19 107 ASP A C 1
ATOM 886 O O . ASP A 1 107 ? -1.485 -5.656 -11.344 1 96.19 107 ASP A O 1
ATOM 890 N N . ILE A 1 108 ? 0.742 -5.742 -11.367 1 97.12 108 ILE A N 1
ATOM 891 C CA . ILE A 1 108 ? 0.868 -4.344 -10.984 1 97.12 108 ILE A CA 1
ATOM 892 C C . ILE A 1 108 ? 1.138 -3.488 -12.219 1 97.12 108 ILE A C 1
ATOM 894 O O . ILE A 1 108 ? 2.082 -3.75 -12.969 1 97.12 108 ILE A O 1
ATOM 898 N N . MET A 1 109 ? 0.294 -2.467 -12.383 1 93.75 109 MET A N 1
ATOM 899 C CA . MET A 1 109 ? 0.364 -1.646 -13.586 1 93.75 109 MET A CA 1
ATOM 900 C C . MET A 1 109 ? 0.61 -0.183 -13.234 1 93.75 109 MET A C 1
ATOM 902 O O . MET A 1 109 ? 0.079 0.321 -12.25 1 93.75 109 MET A O 1
ATOM 906 N N . ASP A 1 110 ? 1.441 0.405 -14.055 1 89.38 110 ASP A N 1
ATOM 907 C CA . ASP A 1 110 ? 1.634 1.852 -14 1 89.38 110 ASP A CA 1
ATOM 908 C C . ASP A 1 110 ? 1.263 2.5 -15.336 1 89.38 110 ASP A C 1
ATOM 910 O O . ASP A 1 110 ? 1.747 2.086 -16.391 1 89.38 110 ASP A O 1
ATOM 914 N N . TYR A 1 111 ? 0.444 3.559 -15.344 1 80.62 111 TYR A N 1
ATOM 915 C CA . TYR A 1 111 ? -0.068 4.164 -16.578 1 80.62 111 TYR A CA 1
ATOM 916 C C . TYR A 1 111 ? 0.938 5.148 -17.156 1 80.62 111 TYR A C 1
ATOM 918 O O . TYR A 1 111 ? 0.765 5.633 -18.281 1 80.62 111 TYR A O 1
ATOM 926 N N . GLY A 1 112 ? 2.123 5.41 -16.531 1 69.75 112 GLY A N 1
ATOM 927 C CA . GLY A 1 112 ? 3.23 6.137 -17.141 1 69.75 112 GLY A CA 1
ATOM 928 C C . GLY A 1 112 ? 3.014 7.641 -17.172 1 69.75 112 GLY A C 1
ATOM 929 O O . GLY A 1 112 ? 3.322 8.297 -18.156 1 69.75 112 GLY A O 1
ATOM 930 N N . PHE A 1 113 ? 2.564 8.297 -16.328 1 65.75 113 PHE A N 1
ATOM 931 C CA . PHE A 1 113 ? 2.379 9.742 -16.359 1 65.75 113 PHE A CA 1
ATOM 932 C C . PHE A 1 113 ? 3.688 10.461 -16.062 1 65.75 113 PHE A C 1
ATOM 934 O O . PHE A 1 113 ? 3.881 11.609 -16.469 1 65.75 113 PHE A O 1
ATOM 941 N N . ASN A 1 114 ? 4.5 9.75 -15.43 1 68.25 114 ASN A N 1
ATOM 942 C CA . ASN A 1 114 ? 5.723 10.422 -15.008 1 68.25 114 ASN A CA 1
ATOM 943 C C . ASN A 1 114 ? 6.965 9.641 -15.438 1 68.25 114 ASN A C 1
ATOM 945 O O . ASN A 1 114 ? 7.629 10.016 -16.406 1 68.25 114 ASN A O 1
ATOM 949 N N . PHE A 1 115 ? 7.137 8.609 -15.055 1 77.75 115 PHE A N 1
ATOM 950 C CA . PHE A 1 115 ? 8.398 7.891 -15.195 1 77.75 115 PHE A CA 1
ATOM 951 C C . PHE A 1 115 ? 8.375 6.98 -16.422 1 77.75 115 PHE A C 1
ATOM 953 O O . PHE A 1 115 ? 9.328 6.953 -17.203 1 77.75 115 PHE A O 1
ATOM 960 N N . PHE A 1 116 ? 7.332 6.27 -16.672 1 86.25 116 PHE A N 1
ATOM 961 C CA . PHE A 1 116 ? 7.227 5.324 -17.781 1 86.25 116 PHE A CA 1
ATOM 962 C C . PHE A 1 116 ? 6.57 5.977 -18.984 1 86.25 116 PHE A C 1
ATOM 964 O O . PHE A 1 116 ? 5.84 6.961 -18.844 1 86.25 116 PHE A O 1
ATOM 971 N N . ASP A 1 117 ? 6.973 5.41 -20.125 1 83.31 117 ASP A N 1
ATOM 972 C CA . ASP A 1 117 ? 6.336 5.848 -21.359 1 83.31 117 ASP A CA 1
ATOM 973 C C . ASP A 1 117 ? 5.105 5 -21.672 1 83.31 117 ASP A C 1
ATOM 975 O O . ASP A 1 117 ? 5.199 4.004 -22.391 1 83.31 117 ASP A O 1
ATOM 979 N N . GLY A 1 118 ? 3.992 5.23 -21 1 85.12 118 GLY A N 1
ATOM 980 C CA . GLY A 1 118 ? 2.76 4.496 -21.234 1 85.12 118 GLY A CA 1
ATOM 981 C C . GLY A 1 118 ? 2.502 3.412 -20.203 1 85.12 118 GLY A C 1
ATOM 982 O O . GLY A 1 118 ? 3.209 3.324 -19.203 1 85.12 118 GLY A O 1
ATOM 983 N N . LEU A 1 119 ? 1.491 2.676 -20.469 1 88.44 119 LEU A N 1
ATOM 984 C CA . LEU A 1 119 ? 1.068 1.6 -19.578 1 88.44 119 LEU A CA 1
ATOM 985 C C . LEU A 1 119 ? 2.164 0.549 -19.438 1 88.44 119 LEU A C 1
ATOM 987 O O . LEU A 1 119 ? 2.648 0.013 -20.438 1 88.44 119 LEU A O 1
ATOM 991 N N . THR A 1 120 ? 2.641 0.289 -18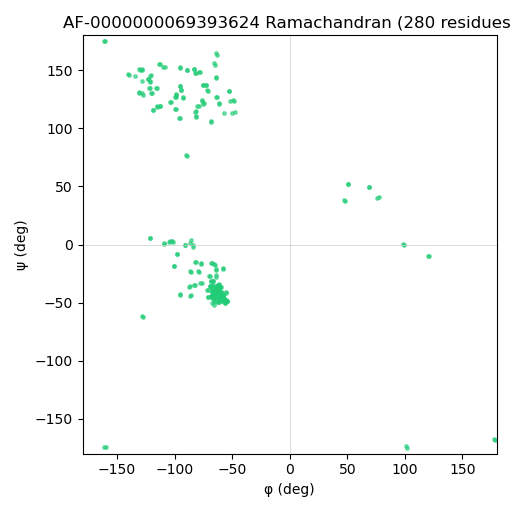.281 1 93.81 120 THR A N 1
ATOM 992 C CA . THR A 1 120 ? 3.744 -0.623 -18.016 1 93.81 120 THR A CA 1
ATOM 993 C C . THR A 1 120 ? 3.377 -1.59 -16.891 1 93.81 120 THR A C 1
ATOM 995 O O . THR A 1 120 ? 2.842 -1.178 -15.859 1 93.81 120 THR A O 1
ATOM 998 N N . GLN A 1 121 ? 3.623 -2.855 -17.172 1 95.81 121 GLN A N 1
ATOM 999 C CA . GLN A 1 121 ? 3.533 -3.854 -16.109 1 95.81 121 GLN A CA 1
ATOM 1000 C C . GLN A 1 121 ? 4.812 -3.887 -15.289 1 95.81 121 GLN A C 1
ATOM 1002 O O . GLN A 1 121 ? 5.855 -4.344 -15.758 1 95.81 121 GLN A O 1
ATOM 1007 N N . THR A 1 122 ? 4.691 -3.52 -14.109 1 97.69 122 THR A N 1
ATOM 1008 C CA . THR A 1 122 ? 5.902 -3.293 -13.328 1 97.69 122 THR A CA 1
ATOM 1009 C C . THR A 1 122 ? 6.191 -4.48 -12.414 1 97.69 122 THR A C 1
ATOM 1011 O O . THR A 1 122 ? 7.301 -4.621 -11.898 1 97.69 122 THR A O 1
ATOM 1014 N N . GLY A 1 123 ? 5.156 -5.305 -12.188 1 98 123 GLY A N 1
ATOM 1015 C CA . GLY A 1 123 ? 5.363 -6.426 -11.289 1 98 123 GLY A CA 1
ATOM 1016 C C . GLY A 1 123 ? 4.109 -7.254 -11.07 1 98 123 GLY A C 1
ATOM 1017 O O . GLY A 1 123 ? 3.152 -7.156 -11.844 1 98 123 GLY A O 1
ATOM 1018 N N . LEU A 1 124 ? 4.168 -8.141 -10.055 1 97.94 124 LEU A N 1
ATOM 1019 C CA . LEU A 1 124 ? 3.072 -9 -9.617 1 97.94 124 LEU A CA 1
ATOM 1020 C C . LEU A 1 124 ? 2.846 -8.867 -8.117 1 97.94 124 LEU A C 1
ATOM 1022 O O . LEU A 1 124 ? 3.783 -8.594 -7.363 1 97.94 124 LEU A O 1
ATOM 1026 N N . ILE A 1 125 ? 1.666 -9.07 -7.777 1 97.44 125 ILE A N 1
ATOM 1027 C CA . ILE A 1 125 ? 1.373 -9.195 -6.352 1 97.44 125 ILE A CA 1
ATOM 1028 C C . ILE A 1 125 ? 0.58 -10.477 -6.105 1 97.44 125 ILE A C 1
ATOM 1030 O O . ILE A 1 125 ? -0.349 -10.797 -6.852 1 97.44 125 ILE A O 1
ATOM 1034 N N . ILE A 1 126 ? 1.037 -11.195 -5.188 1 95.62 126 ILE A N 1
ATOM 1035 C CA . ILE A 1 126 ? 0.344 -12.398 -4.73 1 95.62 126 ILE A CA 1
ATOM 1036 C C . ILE A 1 126 ? -0.426 -12.094 -3.449 1 95.62 126 ILE A C 1
ATOM 1038 O O . ILE A 1 126 ? 0.148 -11.594 -2.475 1 95.62 126 ILE A O 1
ATOM 1042 N N . TYR A 1 127 ? -1.656 -12.398 -3.441 1 94.88 127 TYR A N 1
ATOM 1043 C CA . TYR A 1 127 ? -2.539 -12.047 -2.336 1 94.88 127 TYR A CA 1
ATOM 1044 C C . TYR A 1 127 ? -2.141 -12.773 -1.06 1 94.88 127 TYR A C 1
ATOM 1046 O O . TYR A 1 127 ? -1.526 -13.844 -1.114 1 94.88 127 TYR A O 1
ATOM 1054 N N . PRO A 1 128 ? -2.479 -12.203 0.022 1 94.56 128 PRO A N 1
ATOM 1055 C CA . PRO A 1 128 ? -2.111 -12.805 1.305 1 94.56 128 PRO A CA 1
ATOM 1056 C C . PRO A 1 128 ? -2.539 -14.266 1.411 1 94.56 128 PRO A C 1
ATOM 1058 O O . PRO A 1 128 ? -3.686 -14.602 1.098 1 94.56 128 PRO A O 1
ATOM 1061 N N . ASN A 1 129 ? -1.577 -15.023 1.85 1 92 129 ASN A N 1
ATOM 1062 C CA . ASN A 1 129 ? -1.83 -16.438 2.039 1 92 129 ASN A CA 1
ATOM 1063 C C . ASN A 1 129 ? -0.796 -17.078 2.965 1 92 129 ASN A C 1
ATOM 1065 O O . ASN A 1 129 ? 0.148 -16.422 3.396 1 92 129 ASN A O 1
ATOM 1069 N N . MET A 1 130 ? -1.062 -18.375 3.244 1 90.12 130 MET A N 1
ATOM 1070 C CA . MET A 1 130 ? -0.168 -19.078 4.156 1 90.12 130 MET A CA 1
ATOM 1071 C C . MET A 1 130 ? 0.665 -20.109 3.404 1 90.12 130 MET A C 1
ATOM 1073 O O . MET A 1 130 ? 1.519 -20.781 3.994 1 90.12 130 MET A O 1
ATOM 1077 N N . GLU A 1 131 ? 0.468 -20.172 2.158 1 85.06 131 GLU A N 1
ATOM 1078 C CA . GLU A 1 131 ? 1.079 -21.25 1.396 1 85.06 131 GLU A CA 1
ATOM 1079 C C . GLU A 1 131 ? 2.521 -20.922 1.021 1 85.06 131 GLU A C 1
ATOM 1081 O O . GLU A 1 131 ? 2.879 -19.75 0.892 1 85.06 131 GLU A O 1
ATOM 1086 N N . GLU A 1 132 ? 3.24 -22.031 0.91 1 85.06 132 GLU A N 1
ATOM 1087 C CA . GLU A 1 132 ? 4.539 -21.891 0.263 1 85.06 132 GLU A CA 1
ATOM 1088 C C . GLU A 1 132 ? 4.398 -21.828 -1.255 1 85.06 132 GLU A C 1
ATOM 1090 O O . GLU A 1 132 ? 3.883 -22.766 -1.872 1 85.06 132 GLU A O 1
ATOM 1095 N N . ILE A 1 133 ? 4.805 -20.781 -1.767 1 90.06 133 ILE A N 1
ATOM 1096 C CA . ILE A 1 133 ? 4.672 -20.594 -3.207 1 90.06 133 ILE A CA 1
ATOM 1097 C C . ILE A 1 133 ? 5.973 -20.984 -3.9 1 90.06 133 ILE A C 1
ATOM 1099 O O . ILE A 1 133 ? 6.953 -20.234 -3.875 1 90.06 133 ILE A O 1
ATOM 1103 N N . LYS A 1 134 ? 5.957 -22.078 -4.594 1 88.81 134 LYS A N 1
ATOM 1104 C CA . LYS A 1 134 ? 7.141 -22.672 -5.223 1 88.81 134 LYS A CA 1
ATOM 1105 C C . LYS A 1 134 ? 7.734 -21.734 -6.262 1 88.81 134 LYS A C 1
ATOM 1107 O O . LYS A 1 134 ? 8.961 -21.609 -6.367 1 88.81 134 LYS A O 1
ATOM 1112 N N . ALA A 1 135 ? 6.914 -21.062 -6.969 1 92 135 ALA A N 1
ATOM 1113 C CA . ALA A 1 135 ? 7.332 -20.25 -8.109 1 92 135 ALA A CA 1
ATOM 1114 C C . ALA A 1 135 ? 8.195 -19.078 -7.652 1 92 135 ALA A C 1
ATOM 1116 O O . ALA A 1 135 ? 8.875 -18.453 -8.469 1 92 135 ALA A O 1
ATOM 1117 N N . VAL A 1 136 ? 8.141 -18.75 -6.301 1 93.75 136 VAL A N 1
ATOM 1118 C CA . VAL A 1 136 ? 8.883 -17.578 -5.867 1 93.75 136 VAL A CA 1
ATOM 1119 C C . VAL A 1 136 ? 9.906 -17.969 -4.809 1 93.75 136 VAL A C 1
ATOM 1121 O O . VAL A 1 136 ? 10.547 -17.109 -4.203 1 93.75 136 VAL A O 1
ATOM 1124 N N . LYS A 1 137 ? 10.125 -19.172 -4.48 1 90.19 137 LYS A N 1
ATOM 1125 C CA . LYS A 1 137 ? 10.969 -19.656 -3.391 1 90.19 137 LYS A CA 1
ATOM 1126 C C . LYS A 1 137 ? 12.43 -19.297 -3.623 1 90.19 137 LYS A C 1
ATOM 1128 O O . LYS A 1 137 ? 13.188 -19.078 -2.67 1 90.19 137 LYS A O 1
ATOM 1133 N N . ARG A 1 138 ? 12.883 -19.125 -4.84 1 90.19 138 ARG A N 1
ATOM 1134 C CA . ARG A 1 138 ? 14.305 -18.922 -5.113 1 90.19 138 ARG A CA 1
ATOM 1135 C C . ARG A 1 138 ? 14.586 -17.453 -5.445 1 90.19 138 ARG A C 1
ATOM 1137 O O . ARG A 1 138 ? 15.719 -17.078 -5.738 1 90.19 138 ARG A O 1
ATOM 1144 N N . LEU A 1 139 ? 13.578 -16.734 -5.371 1 95.19 139 LEU A N 1
ATOM 1145 C CA . LEU A 1 139 ? 13.781 -15.32 -5.695 1 95.19 139 LEU A CA 1
ATOM 1146 C C . LEU A 1 139 ? 14.422 -14.578 -4.531 1 95.19 139 LEU A C 1
ATOM 1148 O O . LEU A 1 139 ? 14.172 -14.906 -3.367 1 95.19 139 LEU A O 1
ATOM 1152 N N . ARG A 1 140 ? 15.172 -13.617 -4.898 1 94.44 140 ARG A N 1
ATOM 1153 C CA . ARG A 1 140 ? 15.852 -12.812 -3.887 1 94.44 140 ARG A CA 1
ATOM 1154 C C . ARG A 1 140 ? 14.992 -11.633 -3.451 1 94.44 140 ARG A C 1
ATOM 1156 O O . ARG A 1 140 ? 14.273 -11.055 -4.262 1 94.44 140 ARG A O 1
ATOM 1163 N N . CYS A 1 141 ? 15.219 -11.281 -2.236 1 93.38 141 CYS A N 1
ATOM 1164 C CA . CYS A 1 141 ? 14.562 -10.094 -1.704 1 93.38 141 CYS A CA 1
ATOM 1165 C C . CYS A 1 141 ? 15.305 -8.828 -2.113 1 93.38 141 CYS A C 1
ATOM 1167 O O . CYS A 1 141 ? 16.516 -8.867 -2.365 1 93.38 141 CYS A O 1
ATOM 1169 N N . TRP A 1 142 ? 14.508 -7.836 -2.271 1 93.31 142 TRP A N 1
ATOM 1170 C CA . TRP A 1 142 ? 15.125 -6.527 -2.441 1 93.31 142 TRP A CA 1
ATOM 1171 C C . TRP A 1 142 ? 15.781 -6.062 -1.146 1 93.31 142 TRP A C 1
ATOM 1173 O O . TRP A 1 142 ? 15.195 -6.172 -0.069 1 93.31 142 TRP A O 1
ATOM 1183 N N . MET B 1 1 ? -2.371 14.586 -26.016 1 36.75 1 MET B N 1
ATOM 1184 C CA . MET B 1 1 ? -3.471 14.578 -25.047 1 36.75 1 MET B CA 1
ATOM 1185 C C . MET B 1 1 ? -3.012 15.109 -23.688 1 36.75 1 MET B C 1
ATOM 1187 O O . MET B 1 1 ? -1.916 14.773 -23.234 1 36.75 1 MET B O 1
ATOM 1191 N N . GLU B 1 2 ? -3.518 16.156 -23.203 1 44.81 2 GLU B N 1
ATOM 1192 C CA . GLU B 1 2 ? -3.123 16.812 -21.969 1 44.81 2 GLU B CA 1
ATOM 1193 C C . GLU B 1 2 ? -3.092 15.82 -20.797 1 44.81 2 GLU B C 1
ATOM 1195 O O . GLU B 1 2 ? -3.951 14.938 -20.703 1 44.81 2 GLU B O 1
ATOM 1200 N N . LYS B 1 3 ? -2.049 15.672 -20.125 1 57.16 3 LYS B N 1
ATOM 1201 C CA . LYS B 1 3 ? -1.939 14.781 -18.984 1 57.16 3 LYS B CA 1
ATOM 1202 C C . LYS B 1 3 ? -2.979 15.117 -17.906 1 57.16 3 LYS B C 1
ATOM 1204 O O . LYS B 1 3 ? -3.135 16.281 -17.547 1 57.16 3 LYS B O 1
ATOM 1209 N N . PRO B 1 4 ? -3.906 14.211 -17.703 1 61.81 4 PRO B N 1
ATOM 1210 C CA . PRO B 1 4 ? -4.93 14.547 -16.719 1 61.81 4 PRO B CA 1
ATOM 1211 C C . PRO B 1 4 ? -4.34 15.062 -15.406 1 61.81 4 PRO B C 1
ATOM 1213 O O . PRO B 1 4 ? -3.258 14.633 -15 1 61.81 4 PRO B O 1
ATOM 1216 N N . VAL B 1 5 ? -4.742 16.188 -15.031 1 67.06 5 VAL B N 1
ATOM 1217 C CA . VAL B 1 5 ? -4.328 16.75 -13.742 1 67.06 5 VAL B CA 1
ATOM 1218 C C . VAL B 1 5 ? -4.957 15.938 -12.609 1 67.06 5 VAL B C 1
ATOM 1220 O O . VAL B 1 5 ? -6.18 15.922 -12.453 1 67.06 5 VAL B O 1
ATOM 1223 N N . LEU B 1 6 ? -4.16 15.141 -11.969 1 76.62 6 LEU B N 1
ATOM 1224 C CA . LEU B 1 6 ? -4.652 14.414 -10.805 1 76.62 6 LEU B CA 1
ATOM 1225 C C . LEU B 1 6 ? -4.754 15.344 -9.594 1 76.62 6 LEU B C 1
ATOM 1227 O O . LEU B 1 6 ? -3.773 15.977 -9.211 1 76.62 6 LEU B O 1
ATOM 1231 N N . LYS B 1 7 ? -5.949 15.406 -9.016 1 89.31 7 LYS B N 1
ATOM 1232 C CA . LYS B 1 7 ? -6.242 16.344 -7.926 1 89.31 7 LYS B CA 1
ATOM 1233 C C . LYS B 1 7 ? -5.887 15.734 -6.57 1 89.31 7 LYS B C 1
ATOM 1235 O O . LYS B 1 7 ? -5.383 16.422 -5.688 1 89.31 7 LYS B O 1
ATOM 1240 N N . TYR B 1 8 ? -6.113 14.445 -6.434 1 92.69 8 TYR B N 1
ATOM 1241 C CA . TYR B 1 8 ? -5.93 13.789 -5.141 1 92.69 8 TYR B CA 1
ATOM 1242 C C . TYR B 1 8 ? -4.547 13.156 -5.039 1 92.69 8 TYR B C 1
ATOM 1244 O O . TYR B 1 8 ? -4.07 12.539 -5.992 1 92.69 8 TYR B O 1
ATOM 1252 N N . LYS B 1 9 ? -3.998 13.383 -3.887 1 92.31 9 LYS B N 1
ATOM 1253 C CA . LYS B 1 9 ? -2.689 12.789 -3.631 1 92.31 9 LYS B CA 1
ATOM 1254 C C . LYS B 1 9 ? -2.596 12.25 -2.205 1 92.31 9 LYS B C 1
ATOM 1256 O O . LYS B 1 9 ? -3.236 12.781 -1.295 1 92.31 9 LYS B O 1
ATOM 1261 N N . CYS B 1 10 ? -1.882 11.203 -2.094 1 95.75 10 CYS B N 1
ATOM 1262 C CA . CYS B 1 10 ? -1.489 10.641 -0.804 1 95.75 10 CYS B CA 1
ATOM 1263 C C . CYS B 1 10 ? 0.015 10.773 -0.59 1 95.75 10 CYS B C 1
ATOM 1265 O O . CYS B 1 10 ? 0.804 10.234 -1.37 1 95.75 10 CYS B O 1
ATOM 1267 N N . TYR B 1 11 ? 0.465 11.484 0.436 1 96.56 11 TYR B N 1
ATOM 1268 C CA . TYR B 1 11 ? 1.884 11.664 0.716 1 96.56 11 TYR B CA 1
ATOM 1269 C C . TYR B 1 11 ? 2.381 10.633 1.722 1 96.56 11 TYR B C 1
ATOM 1271 O O . TYR B 1 11 ? 1.729 10.391 2.74 1 96.56 11 TYR B O 1
ATOM 1279 N N . VAL B 1 12 ? 3.453 10.055 1.41 1 98.06 12 VAL B N 1
ATOM 1280 C CA . VAL B 1 12 ? 4.156 9.172 2.332 1 98.06 12 VAL B CA 1
ATOM 1281 C C . VAL B 1 12 ? 5.547 9.727 2.623 1 98.06 12 VAL B C 1
ATOM 1283 O O . VAL B 1 12 ? 6.371 9.859 1.715 1 98.06 12 VAL B O 1
ATOM 1286 N N . LEU B 1 13 ? 5.785 10.086 3.812 1 98.5 13 LEU B N 1
ATOM 1287 C CA . LEU B 1 13 ? 7.074 10.617 4.234 1 98.5 13 LEU B CA 1
ATOM 1288 C C . LEU B 1 13 ? 7.879 9.562 4.988 1 98.5 13 LEU B C 1
ATOM 1290 O O . LEU B 1 13 ? 7.434 9.062 6.02 1 98.5 13 LEU B O 1
ATOM 1294 N N . LEU B 1 14 ? 9.055 9.258 4.516 1 98.38 14 LEU B N 1
ATOM 1295 C CA . LEU B 1 14 ? 9.859 8.234 5.164 1 98.38 14 LEU B CA 1
ATOM 1296 C C . LEU B 1 14 ? 11.219 8.789 5.582 1 98.38 14 LEU B C 1
ATOM 1298 O O . LEU B 1 14 ? 11.812 9.594 4.855 1 98.38 14 LEU B O 1
ATOM 1302 N N . ARG B 1 15 ? 11.641 8.344 6.688 1 98.12 15 ARG B N 1
ATOM 1303 C CA . ARG B 1 15 ? 12.875 8.812 7.316 1 98.12 15 ARG B CA 1
ATOM 1304 C C . ARG B 1 15 ? 14.102 8.32 6.562 1 98.12 15 ARG B C 1
ATOM 1306 O O . ARG B 1 15 ? 14.266 7.113 6.355 1 98.12 15 ARG B O 1
ATOM 1313 N N . GLU B 1 16 ? 15.008 9.18 6.281 1 97.69 16 GLU B N 1
ATOM 1314 C CA . GLU B 1 16 ? 16.25 8.898 5.582 1 97.69 16 GLU B CA 1
ATOM 1315 C C . GLU B 1 16 ? 17.312 8.336 6.531 1 97.69 16 GLU B C 1
ATOM 1317 O O . GLU B 1 16 ? 18.141 7.512 6.137 1 97.69 16 GLU B O 1
ATOM 1322 N N . ASP B 1 17 ? 17.328 8.766 7.707 1 97.25 17 ASP B N 1
ATOM 1323 C CA . ASP B 1 17 ? 18.359 8.406 8.68 1 97.25 17 ASP B CA 1
ATOM 1324 C C . ASP B 1 17 ? 18.312 6.914 8.992 1 97.25 17 ASP B C 1
ATOM 1326 O O . ASP B 1 17 ? 19.297 6.348 9.469 1 97.25 17 ASP B O 1
ATOM 1330 N N . LEU B 1 18 ? 17.25 6.281 8.766 1 95.75 18 LEU B N 1
ATOM 1331 C CA . LEU B 1 18 ? 17.109 4.867 9.102 1 95.75 18 LEU B CA 1
ATOM 1332 C C . LEU B 1 18 ? 17.828 3.992 8.078 1 95.75 18 LEU B C 1
ATOM 1334 O O . LEU B 1 18 ? 18.047 2.803 8.32 1 95.75 18 LEU B O 1
ATOM 1338 N N . GLN B 1 19 ? 18.156 4.523 6.922 1 94.94 19 GLN B N 1
ATOM 1339 C CA . GLN B 1 19 ? 18.922 3.832 5.887 1 94.94 19 GLN B CA 1
ATOM 1340 C C . GLN B 1 19 ? 18.312 2.463 5.59 1 94.94 19 GLN B C 1
ATOM 1342 O O . GLN B 1 19 ? 19.031 1.454 5.586 1 94.94 19 GLN B O 1
ATOM 1347 N N . MET B 1 20 ? 17.078 2.504 5.328 1 94.56 20 MET B N 1
ATOM 1348 C CA . MET B 1 20 ? 16.391 1.254 5.02 1 94.56 20 MET B CA 1
ATOM 1349 C C . MET B 1 20 ? 16.781 0.746 3.635 1 94.56 20 MET B C 1
ATOM 1351 O O . MET B 1 20 ? 16.875 1.526 2.686 1 94.56 20 MET B O 1
ATOM 1355 N N . PRO B 1 21 ? 17 -0.549 3.604 1 94.06 21 PRO B N 1
ATOM 1356 C CA . PRO B 1 21 ? 17.109 -1.087 2.246 1 94.06 21 PRO B CA 1
ATOM 1357 C C . PRO B 1 21 ? 15.82 -0.941 1.441 1 94.06 21 PRO B C 1
ATOM 1359 O O . PRO B 1 21 ? 14.75 -0.72 2.018 1 94.06 21 PRO B O 1
ATOM 1362 N N . VAL B 1 22 ? 15.891 -1.068 0.197 1 94.88 22 VAL B N 1
ATOM 1363 C CA . VAL B 1 22 ? 14.812 -0.744 -0.73 1 94.88 22 VAL B CA 1
ATOM 1364 C C . VAL B 1 22 ? 13.57 -1.556 -0.379 1 94.88 22 VAL B C 1
ATOM 1366 O O . VAL B 1 22 ? 12.461 -1.018 -0.342 1 94.88 22 VAL B O 1
ATOM 1369 N N . GLY B 1 23 ? 13.695 -2.816 -0.133 1 94.38 23 GLY B N 1
ATOM 1370 C CA . GLY B 1 23 ? 12.562 -3.666 0.205 1 94.38 23 GLY B CA 1
ATOM 1371 C C . GLY B 1 23 ? 11.844 -3.234 1.471 1 94.38 23 GLY B C 1
ATOM 1372 O O . GLY B 1 23 ? 10.617 -3.17 1.503 1 94.38 23 GLY B O 1
ATOM 1373 N N . LYS B 1 24 ? 12.641 -2.971 2.48 1 94.44 24 LYS B N 1
ATOM 1374 C CA . LYS B 1 24 ? 12.086 -2.516 3.75 1 94.44 24 LYS B CA 1
ATOM 1375 C C . LYS B 1 24 ? 11.422 -1.147 3.604 1 94.44 24 LYS B C 1
ATOM 1377 O O . LYS B 1 24 ? 10.344 -0.91 4.152 1 94.44 24 LYS B O 1
ATOM 1382 N N . PHE B 1 25 ? 12.117 -0.308 2.895 1 96.56 25 PHE B N 1
ATOM 1383 C CA . PHE B 1 25 ? 11.594 1.014 2.576 1 96.56 25 PHE B CA 1
ATOM 1384 C C . PHE B 1 25 ? 10.227 0.905 1.913 1 96.56 25 PHE B C 1
ATOM 1386 O O . PHE B 1 25 ? 9.266 1.541 2.352 1 96.56 25 PHE B O 1
ATOM 1393 N N . ALA B 1 26 ? 10.109 0.079 0.956 1 97.5 26 ALA B N 1
ATOM 1394 C CA . ALA B 1 26 ? 8.867 -0.1 0.207 1 97.5 26 ALA B CA 1
ATOM 1395 C C . ALA B 1 26 ? 7.789 -0.743 1.076 1 97.5 26 ALA B C 1
ATOM 1397 O O . ALA B 1 26 ? 6.609 -0.406 0.964 1 97.5 26 ALA B O 1
ATOM 1398 N N . ALA B 1 27 ? 8.172 -1.628 1.905 1 96.06 27 ALA B N 1
ATOM 1399 C CA . ALA B 1 27 ? 7.234 -2.256 2.832 1 96.06 27 ALA B CA 1
ATOM 1400 C C . ALA B 1 27 ? 6.594 -1.219 3.752 1 96.06 27 ALA B C 1
ATOM 1402 O O . ALA B 1 27 ? 5.426 -1.349 4.125 1 96.06 27 ALA B O 1
ATOM 1403 N N . GLN B 1 28 ? 7.363 -0.238 4.125 1 97 28 GLN B N 1
ATOM 1404 C CA . GLN B 1 28 ? 6.82 0.793 5.004 1 97 28 GLN B CA 1
ATOM 1405 C C . GLN B 1 28 ? 5.797 1.653 4.273 1 97 28 GLN B C 1
ATOM 1407 O O . GLN B 1 28 ? 4.824 2.115 4.875 1 97 28 GLN B O 1
ATOM 1412 N N . VAL B 1 29 ? 6.043 1.899 2.975 1 97.88 29 VAL B N 1
ATOM 1413 C CA . VAL B 1 29 ? 5.008 2.551 2.18 1 97.88 29 VAL B CA 1
ATOM 1414 C C . VAL B 1 29 ? 3.727 1.721 2.219 1 97.88 29 VAL B C 1
ATOM 1416 O O . VAL B 1 29 ? 2.637 2.26 2.42 1 97.88 29 VAL B O 1
ATOM 1419 N N . GLY B 1 30 ? 3.881 0.477 2.086 1 97.31 30 GLY B N 1
ATOM 1420 C CA . GLY B 1 30 ? 2.75 -0.431 2.193 1 97.31 30 GLY B CA 1
ATOM 1421 C C . GLY B 1 30 ? 2.037 -0.342 3.529 1 97.31 30 GLY B C 1
ATOM 1422 O O . GLY B 1 30 ? 0.806 -0.326 3.582 1 97.31 30 GLY B O 1
ATOM 1423 N N . HIS B 1 31 ? 2.781 -0.313 4.559 1 96.12 31 HIS B N 1
ATOM 1424 C CA . HIS B 1 31 ? 2.189 -0.193 5.887 1 96.12 31 HIS B CA 1
ATOM 1425 C C . HIS B 1 31 ? 1.352 1.076 6.004 1 96.12 31 HIS B C 1
ATOM 1427 O O . HIS B 1 31 ? 0.247 1.048 6.551 1 96.12 31 HIS B O 1
ATOM 1433 N N . GLY B 1 32 ? 1.879 2.1 5.523 1 97.06 32 GLY B N 1
ATOM 1434 C CA . GLY B 1 32 ? 1.113 3.336 5.516 1 97.06 32 GLY B CA 1
ATOM 1435 C C . GLY B 1 32 ? -0.2 3.221 4.766 1 97.06 32 GLY B C 1
ATOM 1436 O O . GLY B 1 32 ? -1.247 3.635 5.266 1 97.06 32 GLY B O 1
ATOM 1437 N N . LEU B 1 33 ? -0.123 2.656 3.619 1 97.38 33 LEU B N 1
ATOM 1438 C CA . LEU B 1 33 ? -1.313 2.531 2.785 1 97.38 33 LEU B CA 1
ATOM 1439 C C . LEU B 1 33 ? -2.324 1.583 3.418 1 97.38 33 LEU B C 1
ATOM 1441 O O . LEU B 1 33 ? -3.535 1.791 3.303 1 97.38 33 LEU B O 1
ATOM 1445 N N . ASP B 1 34 ? -1.814 0.546 4.09 1 96.75 34 ASP B N 1
ATOM 1446 C CA . ASP B 1 34 ? -2.701 -0.329 4.848 1 96.75 34 ASP B CA 1
ATOM 1447 C C . ASP B 1 34 ? -3.531 0.468 5.852 1 96.75 34 ASP B C 1
ATOM 1449 O O . ASP B 1 34 ? -4.727 0.212 6.02 1 96.75 34 ASP B O 1
ATOM 1453 N N . GLN B 1 35 ? -2.914 1.352 6.441 1 94.81 35 GLN B N 1
ATOM 1454 C CA . GLN B 1 35 ? -3.605 2.166 7.434 1 94.81 35 GLN B CA 1
ATOM 1455 C C . GLN B 1 35 ? -4.66 3.053 6.781 1 94.81 35 GLN B C 1
ATOM 1457 O O . GLN B 1 35 ? -5.758 3.219 7.316 1 94.81 35 GLN B O 1
ATOM 1462 N N . VAL B 1 36 ? -4.328 3.592 5.668 1 96.06 36 VAL B N 1
ATOM 1463 C CA . VAL B 1 36 ? -5.258 4.445 4.938 1 96.06 36 VAL B CA 1
ATOM 1464 C C . VAL B 1 36 ? -6.508 3.65 4.566 1 96.06 36 VAL B C 1
ATOM 1466 O O . VAL B 1 36 ? -7.629 4.09 4.828 1 96.06 36 VAL B O 1
ATOM 1469 N N . TRP B 1 37 ? -6.309 2.496 4.051 1 96.75 37 TRP B N 1
ATOM 1470 C CA . TRP B 1 37 ? -7.418 1.645 3.635 1 96.75 37 TRP B CA 1
ATOM 1471 C C . TRP B 1 37 ? -8.25 1.209 4.836 1 96.75 37 TRP B C 1
ATOM 1473 O O . TRP B 1 37 ? -9.484 1.24 4.789 1 96.75 37 TRP B O 1
ATOM 1483 N N . SER B 1 38 ? -7.578 0.808 5.879 1 95.12 38 SER B N 1
ATOM 1484 C CA . SER B 1 38 ? -8.273 0.372 7.086 1 95.12 38 SER B CA 1
ATOM 1485 C C . SER B 1 38 ? -9.133 1.49 7.664 1 95.12 38 SER B C 1
ATOM 1487 O O . SER B 1 38 ? -10.305 1.275 7.992 1 95.12 38 SER B O 1
ATOM 1489 N N . THR B 1 39 ? -8.594 2.631 7.723 1 93.44 39 THR B N 1
ATOM 1490 C CA . THR B 1 39 ? -9.297 3.785 8.273 1 93.44 39 THR B CA 1
ATOM 1491 C C . 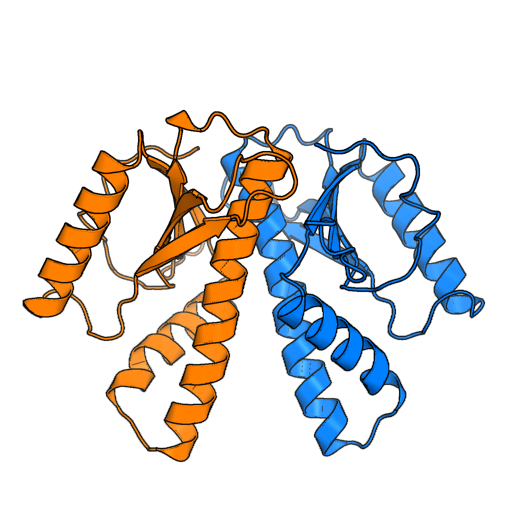THR B 1 39 ? -10.469 4.176 7.375 1 93.44 39 THR B C 1
ATOM 1493 O O . THR B 1 39 ? -11.562 4.469 7.863 1 93.44 39 THR B O 1
ATOM 1496 N N . TYR B 1 40 ? -10.227 4.172 6.051 1 94.44 40 TYR B N 1
ATOM 1497 C CA . TYR B 1 40 ? -11.297 4.457 5.105 1 94.44 40 TYR B CA 1
ATOM 1498 C C . TYR B 1 40 ? -12.477 3.52 5.324 1 94.44 40 TYR B C 1
ATOM 1500 O O . TYR B 1 40 ? -13.633 3.963 5.387 1 94.44 40 TYR B O 1
ATOM 1508 N N . ASN B 1 41 ? -12.227 2.232 5.434 1 94.56 41 ASN B N 1
ATOM 1509 C CA . ASN B 1 41 ? -13.289 1.248 5.617 1 94.56 41 ASN B CA 1
ATOM 1510 C C . ASN B 1 41 ? -14.062 1.49 6.91 1 94.56 41 ASN B C 1
ATOM 1512 O O . ASN B 1 41 ? -15.289 1.379 6.938 1 94.56 41 ASN B O 1
ATOM 1516 N N . GLU B 1 42 ? -13.305 1.831 7.918 1 92.75 42 GLU B N 1
ATOM 1517 C CA . GLU B 1 42 ? -13.938 2.133 9.195 1 92.75 42 GLU B CA 1
ATOM 1518 C C . GLU B 1 42 ? -14.812 3.381 9.102 1 92.75 42 GLU B C 1
ATOM 1520 O O . GLU B 1 42 ? -15.961 3.375 9.547 1 92.75 42 GLU B O 1
ATOM 1525 N N . TYR B 1 43 ? -14.297 4.391 8.508 1 91.12 43 TYR B N 1
ATOM 1526 C CA . TYR B 1 43 ? -15.016 5.66 8.398 1 91.12 43 TYR B CA 1
ATOM 1527 C C . TYR B 1 43 ? -16.234 5.52 7.5 1 91.12 43 TYR B C 1
ATOM 1529 O O . TYR B 1 43 ? -17.281 6.113 7.77 1 91.12 43 TYR B O 1
ATOM 1537 N N . LYS B 1 44 ? -16.047 4.785 6.461 1 92.38 44 LYS B N 1
ATOM 1538 C CA . LYS B 1 44 ? -17.172 4.547 5.555 1 92.38 44 LYS B CA 1
ATOM 1539 C C . LYS B 1 44 ? -18.312 3.842 6.273 1 92.38 44 LYS B C 1
ATOM 1541 O O . LYS B 1 44 ? -19.484 4.219 6.113 1 92.38 44 LYS B O 1
ATOM 1546 N N . LYS B 1 45 ? -18 2.914 7.066 1 90.75 45 LYS B N 1
ATOM 1547 C CA . LYS B 1 45 ? -19 2.199 7.848 1 90.75 45 LYS B CA 1
ATOM 1548 C C . LYS B 1 45 ? -19.688 3.127 8.852 1 90.75 45 LYS B C 1
ATOM 1550 O O . LYS B 1 45 ? -20.906 3.139 8.961 1 90.75 45 LYS B O 1
ATOM 1555 N N . ARG B 1 46 ? -18.953 3.916 9.484 1 89.75 46 ARG B N 1
ATOM 1556 C CA . ARG B 1 46 ? -19.469 4.816 10.516 1 89.75 46 ARG B CA 1
ATOM 1557 C C . ARG B 1 46 ? -20.297 5.941 9.891 1 89.75 46 ARG B C 1
ATOM 1559 O O . ARG B 1 46 ? -21.281 6.387 10.477 1 89.75 46 ARG B O 1
ATOM 1566 N N . SER B 1 47 ? -19.812 6.406 8.773 1 85.12 47 SER B N 1
ATOM 1567 C CA . SER B 1 47 ? -20.531 7.484 8.109 1 85.12 47 SER B CA 1
ATOM 1568 C C . SER B 1 47 ? -21.938 7.047 7.699 1 85.12 47 SER B C 1
ATOM 1570 O O . SER B 1 47 ? -22.875 7.836 7.766 1 85.12 47 SER B O 1
ATOM 1572 N N . ARG B 1 48 ? -22.172 5.844 7.316 1 81.19 48 ARG B N 1
ATOM 1573 C CA . ARG B 1 48 ? -23.469 5.305 6.914 1 81.19 48 ARG B CA 1
ATOM 1574 C C . ARG B 1 48 ? -24.344 5.035 8.125 1 81.19 48 ARG B C 1
ATOM 1576 O O . ARG B 1 48 ? -25.562 5.262 8.078 1 81.19 48 ARG B O 1
ATOM 1583 N N . LYS B 1 49 ? -23.719 4.672 9.172 1 84.12 49 LYS B N 1
ATOM 1584 C CA . LYS B 1 49 ? -24.484 4.254 10.344 1 84.12 49 LYS B CA 1
ATOM 1585 C C . LYS B 1 49 ? -24.859 5.449 11.211 1 84.12 49 LYS B C 1
ATOM 1587 O O . LYS B 1 49 ? -25.953 5.508 11.766 1 84.12 49 LYS B O 1
ATOM 1592 N N . GLU B 1 50 ? -23.922 6.316 11.414 1 83.06 50 GLU B N 1
ATOM 1593 C CA . GLU B 1 50 ? -24.062 7.359 12.422 1 83.06 50 GLU B CA 1
ATOM 1594 C C . GLU B 1 50 ? -24.438 8.695 11.789 1 83.06 50 GLU B C 1
ATOM 1596 O O . GLU B 1 50 ? -24.656 9.68 12.492 1 83.06 50 GLU B O 1
ATOM 1601 N N . ASP B 1 51 ? -24.625 8.805 10.555 1 76.5 51 ASP B N 1
ATOM 1602 C CA . ASP B 1 51 ? -24.875 10.062 9.859 1 76.5 51 ASP B CA 1
ATOM 1603 C C . ASP B 1 51 ? -23.875 11.133 10.281 1 76.5 51 ASP B C 1
ATOM 1605 O O . ASP B 1 51 ? -24.25 12.25 10.625 1 76.5 51 ASP B O 1
ATOM 1609 N N . ASN B 1 52 ? -22.672 10.844 10.508 1 80.88 52 ASN B N 1
ATOM 1610 C CA . ASN B 1 52 ? -21.594 11.727 10.961 1 80.88 52 ASN B CA 1
ATOM 1611 C C . ASN B 1 52 ? -21 12.523 9.805 1 80.88 52 ASN B C 1
ATOM 1613 O O . ASN B 1 52 ? -20.188 11.992 9.039 1 80.88 52 ASN B O 1
ATOM 1617 N N . GLU B 1 53 ? -21.234 13.82 9.766 1 77.94 53 GLU B N 1
ATOM 1618 C CA . GLU B 1 53 ? -20.844 14.711 8.68 1 77.94 53 GLU B CA 1
ATOM 1619 C C . GLU B 1 53 ? -19.328 14.883 8.633 1 77.94 53 GLU B C 1
ATOM 1621 O O . GLU B 1 53 ? -18.75 15.07 7.555 1 77.94 53 GLU B O 1
ATOM 1626 N N . ASP B 1 54 ? -18.656 14.75 9.711 1 78.69 54 ASP B N 1
ATOM 1627 C CA . ASP B 1 54 ? -17.219 14.953 9.797 1 78.69 54 ASP B CA 1
ATOM 1628 C C . ASP B 1 54 ? -16.453 13.867 9.039 1 78.69 54 ASP B C 1
ATOM 1630 O O . ASP B 1 54 ? -15.305 14.062 8.648 1 78.69 54 ASP B O 1
ATOM 1634 N N . LEU B 1 55 ? -17.219 12.789 8.758 1 85.94 55 LEU B N 1
ATOM 1635 C CA . LEU B 1 55 ? -16.562 11.656 8.125 1 85.94 55 LEU B CA 1
ATOM 1636 C C . LEU B 1 55 ? -16.781 11.672 6.617 1 85.94 55 LEU B C 1
ATOM 1638 O O . LEU B 1 55 ? -16.109 10.945 5.879 1 85.94 55 LEU B O 1
ATOM 1642 N N . ILE B 1 56 ? -17.594 12.523 6.191 1 86.19 56 ILE B N 1
ATOM 1643 C CA . ILE B 1 56 ? -17.969 12.547 4.781 1 86.19 56 ILE B CA 1
ATOM 1644 C C . ILE B 1 56 ? -16.766 12.977 3.939 1 86.19 56 ILE B C 1
ATOM 1646 O O . ILE B 1 56 ? -16.453 12.344 2.928 1 86.19 56 ILE B O 1
ATOM 1650 N N . MET B 1 57 ? -16.094 13.977 4.402 1 87.31 57 MET B N 1
ATOM 1651 C CA . MET B 1 57 ? -15.008 14.539 3.604 1 87.31 57 MET B CA 1
ATOM 1652 C C . MET B 1 57 ? -13.867 13.539 3.455 1 87.31 57 MET B C 1
ATOM 1654 O O . MET B 1 57 ? -13.383 13.305 2.346 1 87.31 57 MET B O 1
ATOM 1658 N N . PRO B 1 58 ? -13.445 12.945 4.582 1 88.81 58 PRO B N 1
ATOM 1659 C CA . PRO B 1 58 ? -12.367 11.977 4.41 1 88.81 58 PRO B CA 1
ATOM 1660 C C . PRO B 1 58 ? -12.766 10.797 3.529 1 88.81 58 PRO B C 1
ATOM 1662 O O . PRO B 1 58 ? -11.938 10.281 2.771 1 88.81 58 PRO B O 1
ATOM 1665 N N . VAL B 1 59 ? -13.93 10.391 3.609 1 93.06 59 VAL B N 1
ATOM 1666 C CA . VAL B 1 59 ? -14.414 9.289 2.793 1 93.06 59 VAL B CA 1
ATOM 1667 C C . VAL B 1 59 ? -14.461 9.711 1.326 1 93.06 59 VAL B C 1
ATOM 1669 O O . VAL B 1 59 ? -13.977 8.984 0.451 1 93.06 59 VAL B O 1
ATOM 1672 N N . SER B 1 60 ? -14.977 10.875 1.077 1 92.88 60 SER B N 1
ATOM 1673 C CA . SER B 1 60 ? -15.055 11.391 -0.286 1 92.88 60 SER B CA 1
ATOM 1674 C C . SER B 1 60 ? -13.664 11.594 -0.881 1 92.88 60 SER B C 1
ATOM 1676 O O . SER B 1 60 ? -13.438 11.297 -2.055 1 92.88 60 SER B O 1
ATOM 1678 N N . ASN B 1 61 ? -12.766 12.109 -0.066 1 93 61 ASN B N 1
ATOM 1679 C CA . ASN B 1 61 ? -11.391 12.305 -0.518 1 93 61 ASN B CA 1
ATOM 1680 C C . ASN B 1 61 ? -10.742 10.984 -0.92 1 93 61 ASN B C 1
ATOM 1682 O O . ASN B 1 61 ? -10.07 10.906 -1.949 1 93 61 ASN B O 1
ATOM 1686 N N . PHE B 1 62 ? -10.945 10 -0.134 1 95.38 62 PHE B N 1
ATOM 1687 C CA . PHE B 1 62 ? -10.406 8.68 -0.457 1 95.38 62 PHE B CA 1
ATOM 1688 C C . PHE B 1 62 ? -11 8.156 -1.76 1 95.38 62 PHE B C 1
ATOM 1690 O O . PHE B 1 62 ? -10.273 7.66 -2.621 1 95.38 62 PHE B O 1
ATOM 1697 N N . GLU B 1 63 ? -12.273 8.281 -1.867 1 95.81 63 GLU B N 1
ATOM 1698 C CA . GLU B 1 63 ? -12.945 7.754 -3.051 1 95.81 63 GLU B CA 1
ATOM 1699 C C . GLU B 1 63 ? -12.508 8.5 -4.309 1 95.81 63 GLU B C 1
ATOM 1701 O O . GLU B 1 63 ? -12.344 7.891 -5.371 1 95.81 63 GLU B O 1
ATOM 1706 N N . GLY B 1 64 ? -12.383 9.766 -4.203 1 94.62 64 GLY B N 1
ATOM 1707 C CA . GLY B 1 64 ? -11.82 10.531 -5.305 1 94.62 64 GLY B CA 1
ATOM 1708 C C . GLY B 1 64 ? -10.422 10.078 -5.688 1 94.62 64 GLY B C 1
ATOM 1709 O O . GLY B 1 64 ? -10.141 9.852 -6.863 1 94.62 64 GLY B O 1
ATOM 1710 N N . TRP B 1 65 ? -9.555 9.93 -4.723 1 95.25 65 TRP B N 1
ATOM 1711 C CA . TRP B 1 65 ? -8.195 9.445 -4.914 1 95.25 65 TRP B CA 1
ATOM 1712 C C . TRP B 1 65 ? -8.195 8.062 -5.555 1 95.25 65 TRP B C 1
ATOM 1714 O O . TRP B 1 65 ? -7.457 7.809 -6.508 1 95.25 65 TRP B O 1
ATOM 1724 N N . HIS B 1 66 ? -9.039 7.25 -5.02 1 95 66 HIS B N 1
ATOM 1725 C CA . HIS B 1 66 ? -9.156 5.875 -5.496 1 95 66 HIS B CA 1
ATOM 1726 C C . HIS B 1 66 ? -9.555 5.832 -6.965 1 95 66 HIS B C 1
ATOM 1728 O O . HIS B 1 66 ? -9.016 5.039 -7.738 1 95 66 HIS B O 1
ATOM 1734 N N . THR B 1 67 ? -10.391 6.707 -7.398 1 93.88 67 THR B N 1
ATOM 1735 C CA . THR B 1 67 ? -10.938 6.68 -8.75 1 93.88 67 THR B CA 1
ATOM 1736 C C . THR B 1 67 ? -10.008 7.391 -9.727 1 93.88 67 THR B C 1
ATOM 1738 O O . THR B 1 67 ? -10.062 7.152 -10.93 1 93.88 67 THR B O 1
ATOM 1741 N N . GLU B 1 68 ? -9.195 8.273 -9.203 1 92 68 GLU B N 1
ATOM 1742 C CA . GLU B 1 68 ? -8.359 9.094 -10.07 1 92 68 GLU B CA 1
ATOM 1743 C C . GLU B 1 68 ? -7.008 8.43 -10.328 1 92 68 GLU B C 1
ATOM 1745 O O . GLU B 1 68 ? -6.18 8.961 -11.07 1 92 68 GLU B O 1
ATOM 1750 N N . GLY B 1 69 ? -6.773 7.23 -9.734 1 87.81 69 GLY B N 1
ATOM 1751 C CA . GLY B 1 69 ? -5.531 6.555 -10.062 1 87.81 69 GLY B CA 1
ATOM 1752 C C . GLY B 1 69 ? -4.656 6.289 -8.852 1 87.81 69 GLY B C 1
ATOM 1753 O O . GLY B 1 69 ? -3.588 5.688 -8.969 1 87.81 69 GLY B O 1
ATOM 1754 N N . ARG B 1 70 ? -4.977 6.836 -7.684 1 93.31 70 ARG B N 1
ATOM 1755 C CA . ARG B 1 70 ? -4.348 6.535 -6.402 1 93.31 70 ARG B CA 1
ATOM 1756 C C . ARG B 1 70 ? -2.91 7.047 -6.367 1 93.31 70 ARG B C 1
ATOM 1758 O O . ARG B 1 70 ? -1.99 6.301 -6.023 1 93.31 70 ARG B O 1
ATOM 1765 N N . ARG B 1 71 ? -2.719 8.273 -6.727 1 92.25 71 ARG B N 1
ATOM 1766 C CA . ARG B 1 71 ? -1.393 8.875 -6.801 1 92.25 71 ARG B CA 1
ATOM 1767 C C . ARG B 1 71 ? -0.746 8.945 -5.422 1 92.25 71 ARG B C 1
ATOM 1769 O O . ARG B 1 71 ? -1.353 9.438 -4.469 1 92.25 71 ARG B O 1
ATOM 1776 N N . LYS B 1 72 ? 0.452 8.414 -5.367 1 94.19 72 LYS B N 1
ATOM 1777 C CA . LYS B 1 72 ? 1.268 8.484 -4.156 1 94.19 72 LYS B CA 1
ATOM 1778 C C . LYS B 1 72 ? 2.533 9.305 -4.395 1 94.19 72 LYS B C 1
ATOM 1780 O O . LYS B 1 72 ? 3.176 9.172 -5.441 1 94.19 72 LYS B O 1
ATOM 1785 N N . ILE B 1 73 ? 2.842 10.141 -3.52 1 94.5 73 ILE B N 1
ATOM 1786 C CA . ILE B 1 73 ? 4.09 10.891 -3.551 1 94.5 73 ILE B CA 1
ATOM 1787 C C . ILE B 1 73 ? 4.953 10.508 -2.352 1 94.5 73 ILE B C 1
ATOM 1789 O O . ILE B 1 73 ? 4.555 10.711 -1.202 1 94.5 73 ILE B O 1
ATOM 1793 N N . ILE B 1 74 ? 6.102 9.977 -2.625 1 97.56 74 ILE B N 1
ATOM 1794 C CA . ILE B 1 74 ? 6.996 9.5 -1.577 1 97.56 74 ILE B CA 1
ATOM 1795 C C . ILE B 1 74 ? 8.062 10.555 -1.295 1 97.56 74 ILE B C 1
ATOM 1797 O O . ILE B 1 74 ? 8.898 10.844 -2.156 1 97.56 74 ILE B O 1
ATOM 1801 N N . LEU B 1 75 ? 8.062 11.078 -0.094 1 97.94 75 LEU B N 1
ATOM 1802 C CA . LEU B 1 75 ? 8.93 12.195 0.26 1 97.94 75 LEU B CA 1
ATOM 1803 C C . LEU B 1 75 ? 9.977 11.766 1.279 1 97.94 75 LEU B C 1
ATOM 1805 O O . LEU B 1 75 ? 9.758 10.828 2.051 1 97.94 75 LEU B O 1
ATOM 1809 N N . ARG B 1 76 ? 11.062 12.492 1.283 1 97.62 76 ARG B N 1
ATOM 1810 C CA . ARG B 1 76 ? 12.164 12.242 2.201 1 97.62 76 ARG B CA 1
ATOM 1811 C C . ARG B 1 76 ? 12.109 13.18 3.402 1 97.62 76 ARG B C 1
ATOM 1813 O O . ARG B 1 76 ? 11.93 14.391 3.244 1 97.62 76 ARG B O 1
ATOM 1820 N N . ILE B 1 77 ? 12.188 12.586 4.52 1 98.06 77 ILE B N 1
ATOM 1821 C CA . ILE B 1 77 ? 12.406 13.391 5.719 1 98.06 77 ILE B CA 1
ATOM 1822 C C . ILE B 1 77 ? 13.695 12.945 6.402 1 98.06 77 ILE B C 1
ATOM 1824 O O . ILE B 1 77 ? 14.031 11.758 6.41 1 98.06 77 ILE B O 1
ATOM 1828 N N . LYS B 1 78 ? 14.359 13.859 6.977 1 97.5 78 LYS B N 1
ATOM 1829 C CA . LYS B 1 78 ? 15.719 13.633 7.461 1 97.5 78 LYS B CA 1
ATOM 1830 C C . LYS B 1 78 ? 15.734 12.641 8.625 1 97.5 78 LYS B C 1
ATOM 1832 O O . LYS B 1 78 ? 16.562 11.734 8.664 1 97.5 78 LYS B O 1
ATOM 1837 N N . ASP B 1 79 ? 14.859 12.891 9.672 1 97.69 79 ASP B N 1
ATOM 1838 C CA . ASP B 1 79 ? 14.898 12.109 10.906 1 97.69 79 ASP B CA 1
ATOM 1839 C C . ASP B 1 79 ? 13.594 12.242 11.688 1 97.69 79 ASP B C 1
ATOM 1841 O O . ASP B 1 79 ? 12.625 12.82 11.188 1 97.69 79 ASP B O 1
ATOM 1845 N N . GLY B 1 80 ? 13.617 11.672 12.836 1 97 80 GLY B N 1
ATOM 1846 C CA . GLY B 1 80 ? 12.445 11.695 13.695 1 97 80 GLY B CA 1
ATOM 1847 C C . GLY B 1 80 ? 12.055 13.086 14.141 1 97 80 GLY B C 1
ATOM 1848 O O . GLY B 1 80 ? 10.867 13.391 14.281 1 97 80 GLY B O 1
ATOM 1849 N N . GLU B 1 81 ? 13 13.906 14.367 1 97.81 81 GLU B N 1
ATOM 1850 C CA . GLU B 1 81 ? 12.734 15.281 14.781 1 97.81 81 GLU B CA 1
ATOM 1851 C C . GLU B 1 81 ? 11.969 16.047 13.711 1 97.81 81 GLU B C 1
ATOM 1853 O O . GLU B 1 81 ? 10.961 16.703 14 1 97.81 81 GLU B O 1
ATOM 1858 N N . GLN B 1 82 ? 12.461 15.961 12.492 1 97.5 82 GLN B N 1
ATOM 1859 C CA . GLN B 1 82 ? 11.742 16.594 11.391 1 97.5 82 GLN B CA 1
ATOM 1860 C C . GLN B 1 82 ? 10.336 16.031 11.242 1 97.5 82 GLN B C 1
ATOM 1862 O O . GLN B 1 82 ? 9.383 16.766 10.984 1 97.5 82 GLN B O 1
ATOM 1867 N N . MET B 1 83 ? 10.227 14.773 11.375 1 97.38 83 MET B N 1
ATOM 1868 C CA . MET B 1 83 ? 8.938 14.086 11.289 1 97.38 83 MET B CA 1
ATOM 1869 C C . MET B 1 83 ? 7.945 14.656 12.297 1 97.38 83 MET B C 1
ATOM 1871 O O . MET B 1 83 ? 6.82 15.016 11.93 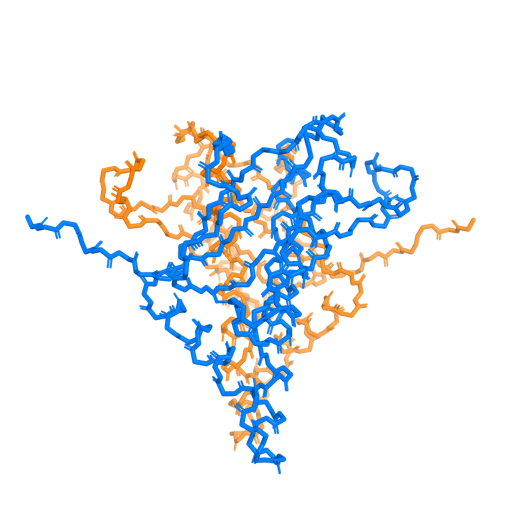1 97.38 83 MET B O 1
ATOM 1875 N N . ASN B 1 84 ? 8.328 14.766 13.531 1 96.56 84 ASN B N 1
ATOM 1876 C CA . ASN B 1 84 ? 7.473 15.273 14.594 1 96.56 84 ASN B CA 1
ATOM 1877 C C . ASN B 1 84 ? 7.094 16.734 14.359 1 96.56 84 ASN B C 1
ATOM 1879 O O . ASN B 1 84 ? 5.973 17.141 14.648 1 96.56 84 ASN B O 1
ATOM 1883 N N . THR B 1 85 ? 8.031 17.453 13.875 1 96.88 85 THR B N 1
ATOM 1884 C CA . THR B 1 85 ? 7.773 18.844 13.562 1 96.88 85 THR B CA 1
ATOM 1885 C C . THR B 1 85 ? 6.688 18.969 12.492 1 96.88 85 THR B C 1
ATOM 1887 O O . THR B 1 85 ? 5.762 19.766 12.633 1 96.88 85 THR B O 1
ATOM 1890 N N . ILE B 1 86 ? 6.805 18.203 11.461 1 96.44 86 ILE B N 1
ATOM 1891 C CA . ILE B 1 86 ? 5.836 18.219 10.375 1 96.44 86 ILE B CA 1
ATOM 1892 C C . ILE B 1 86 ? 4.461 17.812 10.898 1 96.44 86 ILE B C 1
ATOM 1894 O O . ILE B 1 86 ? 3.459 18.469 10.617 1 96.44 86 ILE B O 1
ATOM 1898 N N . LYS B 1 87 ? 4.465 16.75 11.602 1 95.19 87 LYS B N 1
ATOM 1899 C CA . LYS B 1 87 ? 3.213 16.25 12.172 1 95.19 87 LYS B CA 1
ATOM 1900 C C . LYS B 1 87 ? 2.537 17.312 13.031 1 95.19 87 LYS B C 1
ATOM 1902 O O . LYS B 1 87 ? 1.331 17.547 12.914 1 95.19 87 LYS B O 1
ATOM 1907 N N . SER B 1 88 ? 3.279 17.953 13.898 1 95.19 88 SER B N 1
ATOM 1908 C CA . SER B 1 88 ? 2.764 19 14.773 1 95.19 88 SER B CA 1
ATOM 1909 C C . SER B 1 88 ? 2.213 20.172 13.977 1 95.19 88 SER B C 1
ATOM 1911 O O . SER B 1 88 ? 1.156 20.719 14.305 1 95.19 88 SER B O 1
ATOM 1913 N N . LYS B 1 89 ? 2.91 20.531 12.984 1 94 89 LYS B N 1
ATOM 1914 C CA . LYS B 1 89 ? 2.467 21.641 12.148 1 94 89 LYS B CA 1
ATOM 1915 C C . LYS B 1 89 ? 1.137 21.328 11.477 1 94 89 LYS B C 1
ATOM 1917 O O . LYS B 1 89 ? 0.237 22.156 11.438 1 94 89 LYS B O 1
ATOM 1922 N N . ILE B 1 90 ? 1.021 20.156 10.969 1 92.38 90 ILE B N 1
ATOM 1923 C CA . ILE B 1 90 ? -0.215 19.734 10.32 1 92.38 90 ILE B CA 1
ATOM 1924 C C . ILE B 1 90 ? -1.356 19.719 11.328 1 92.38 90 ILE B C 1
ATOM 1926 O O . ILE B 1 90 ? -2.451 20.219 11.055 1 92.38 90 ILE B O 1
ATOM 1930 N N . GLN B 1 91 ? -1.048 19.219 12.477 1 90.44 91 GLN B N 1
ATOM 1931 C CA . GLN B 1 91 ? -2.055 19.188 13.531 1 90.44 91 GLN B CA 1
ATOM 1932 C C . GLN B 1 91 ? -2.506 20.578 13.922 1 90.44 91 GLN B C 1
ATOM 1934 O O . GLN B 1 91 ? -3.697 20.828 14.141 1 90.44 91 GLN B O 1
ATOM 1939 N N . GLU B 1 92 ? -1.573 21.438 14.023 1 92.31 92 GLU B N 1
ATOM 1940 C CA . GLU B 1 92 ? -1.883 22.828 14.336 1 92.31 92 GLU B CA 1
ATOM 1941 C C . GLU B 1 92 ? -2.801 23.438 13.289 1 92.31 92 GLU B C 1
ATOM 1943 O O . GLU B 1 92 ? -3.732 24.172 13.617 1 92.31 92 GLU B O 1
ATOM 1948 N N . GLN B 1 93 ? -2.533 23.141 12.07 1 89.94 93 GLN B N 1
ATOM 1949 C CA . GLN B 1 93 ? -3.336 23.656 10.969 1 89.94 93 GLN B CA 1
ATOM 1950 C C . GLN B 1 93 ? -4.738 23.062 10.969 1 89.94 93 GLN B C 1
ATOM 1952 O O . GLN B 1 93 ? -5.707 23.719 10.602 1 89.94 93 GLN B O 1
ATOM 1957 N N . ILE B 1 94 ? -4.84 21.875 11.422 1 84.75 94 ILE B N 1
ATOM 1958 C CA . ILE B 1 94 ? -6.141 21.234 11.57 1 84.75 94 ILE B CA 1
ATOM 1959 C C . ILE B 1 94 ? -6.91 21.891 12.719 1 84.75 94 ILE B C 1
ATOM 1961 O O . ILE B 1 94 ? -8.07 22.281 12.555 1 84.75 94 ILE B O 1
ATOM 1965 N N . ASP B 1 95 ? -6.215 22.078 13.773 1 88.12 95 ASP B N 1
ATOM 1966 C CA . ASP B 1 95 ? -6.84 22.625 14.969 1 88.12 95 ASP B CA 1
ATOM 1967 C C . ASP B 1 95 ? -7.277 24.078 14.742 1 88.12 95 ASP B C 1
ATOM 1969 O O . ASP B 1 95 ? -8.281 24.516 15.297 1 88.12 95 ASP B O 1
ATOM 1973 N N . SER B 1 96 ? -6.574 24.766 13.953 1 90.31 96 SER B N 1
ATOM 1974 C CA . SER B 1 96 ? -6.875 26.188 13.711 1 90.31 96 SER B CA 1
ATOM 1975 C C . SER B 1 96 ? -7.988 26.328 12.68 1 90.31 96 SER B C 1
ATOM 1977 O O . SER B 1 96 ? -8.484 27.438 12.453 1 90.31 96 SER B O 1
ATOM 1979 N N . GLY B 1 97 ? -8.281 25.203 11.945 1 86.38 97 GLY B N 1
ATOM 1980 C CA . GLY B 1 97 ? -9.352 25.25 10.969 1 86.38 97 GLY B CA 1
ATOM 1981 C C . GLY B 1 97 ? -8.852 25.469 9.547 1 86.38 97 GLY B C 1
ATOM 1982 O O . GLY B 1 97 ? -9.641 25.562 8.617 1 86.38 97 GLY B O 1
ATOM 1983 N N . GLU B 1 98 ? -7.527 25.562 9.43 1 86.5 98 GLU B N 1
ATOM 1984 C CA . GLU B 1 98 ? -6.957 25.719 8.094 1 86.5 98 GLU B CA 1
ATOM 1985 C C . GLU B 1 98 ? -7.203 24.484 7.238 1 86.5 98 GLU B C 1
ATOM 1987 O O . GLU B 1 98 ? -7.461 24.594 6.039 1 86.5 98 GLU B O 1
ATOM 1992 N N . TYR B 1 99 ? -7.098 23.328 7.902 1 82.75 99 TYR B N 1
ATOM 1993 C CA . TYR B 1 99 ? -7.422 22.062 7.238 1 82.75 99 TYR B CA 1
ATOM 1994 C C . TYR B 1 99 ? -8.727 21.484 7.777 1 82.75 99 TYR B C 1
ATOM 1996 O O . TYR B 1 99 ? -9.117 21.766 8.914 1 82.75 99 TYR B O 1
ATOM 2004 N N . HIS B 1 100 ? -9.305 20.734 6.832 1 76.19 100 HIS B N 1
ATOM 2005 C CA . HIS B 1 100 ? -10.516 20.031 7.27 1 76.19 100 HIS B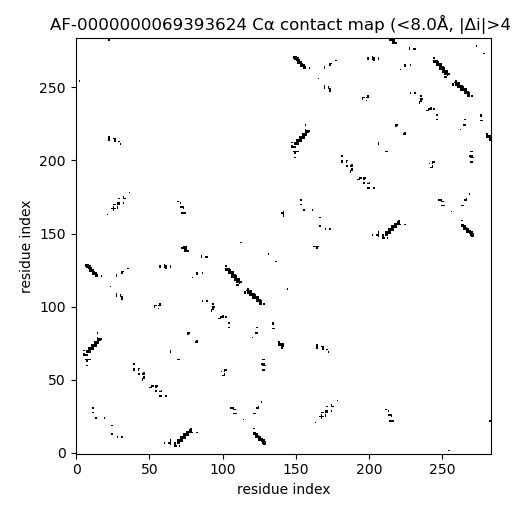 CA 1
ATOM 2006 C C . HIS B 1 100 ? -10.203 19.016 8.359 1 76.19 100 HIS B C 1
ATOM 2008 O O . HIS B 1 100 ? -9.156 18.359 8.32 1 76.19 100 HIS B O 1
ATOM 2014 N N . PRO B 1 101 ? -11.109 18.906 9.281 1 68.25 101 PRO B N 1
ATOM 2015 C CA . PRO B 1 101 ? -10.906 17.938 10.359 1 68.25 101 PRO B CA 1
ATOM 2016 C C . PRO B 1 101 ? -10.719 16.516 9.836 1 68.25 101 PRO B C 1
ATOM 2018 O O . PRO B 1 101 ? -10.156 15.672 10.539 1 68.25 101 PRO B O 1
ATOM 2021 N N . GLY B 1 102 ? -11.148 16.375 8.742 1 68.81 102 GLY B N 1
ATOM 2022 C CA . GLY B 1 102 ? -11 15.039 8.18 1 68.81 102 GLY B CA 1
ATOM 2023 C C . GLY B 1 102 ? -9.656 14.828 7.496 1 68.81 102 GLY B C 1
ATOM 2024 O O . GLY B 1 102 ? -9.406 13.758 6.93 1 68.81 102 GLY B O 1
ATOM 2025 N N . PHE B 1 103 ? -8.898 15.891 7.648 1 73.5 103 PHE B N 1
ATOM 2026 C CA . PHE B 1 103 ? -7.504 15.75 7.242 1 73.5 103 PHE B CA 1
ATOM 2027 C C . PHE B 1 103 ? -6.719 14.938 8.273 1 73.5 103 PHE B C 1
ATOM 2029 O O . PHE B 1 103 ? -6.805 15.203 9.469 1 73.5 103 PHE B O 1
ATOM 2036 N N . PHE B 1 104 ? -6.109 13.766 7.781 1 82.38 104 PHE B N 1
ATOM 2037 C CA . PHE B 1 104 ? -5.449 12.93 8.781 1 82.38 104 PHE B CA 1
ATOM 2038 C C . PHE B 1 104 ? -4.02 12.617 8.367 1 82.38 104 PHE B C 1
ATOM 2040 O O . PHE B 1 104 ? -3.727 12.484 7.176 1 82.38 104 PHE B O 1
ATOM 2047 N N . VAL B 1 105 ? -3.213 12.648 9.391 1 92.12 105 VAL B N 1
ATOM 2048 C CA . VAL B 1 105 ? -1.828 12.195 9.305 1 92.12 105 VAL B CA 1
ATOM 2049 C C . VAL B 1 105 ? -1.585 11.086 10.328 1 92.12 105 VAL B C 1
ATOM 2051 O O . VAL B 1 105 ? -2.072 11.148 11.461 1 92.12 105 VAL B O 1
ATOM 2054 N N . HIS B 1 106 ? -0.938 10.062 9.906 1 94.06 106 HIS B N 1
ATOM 2055 C CA . HIS B 1 106 ? -0.67 8.938 10.805 1 94.06 106 HIS B CA 1
ATOM 2056 C C . HIS B 1 106 ? 0.798 8.531 10.75 1 94.06 106 HIS B C 1
ATOM 2058 O O . HIS B 1 106 ? 1.44 8.641 9.703 1 94.06 106 HIS B O 1
ATOM 2064 N N . ASP B 1 107 ? 1.23 8.008 11.875 1 96.25 107 ASP B N 1
ATOM 2065 C CA . ASP B 1 107 ? 2.572 7.438 11.945 1 96.25 107 ASP B CA 1
ATOM 2066 C C . ASP B 1 107 ? 2.625 6.078 11.25 1 96.25 107 ASP B C 1
ATOM 2068 O O . ASP B 1 107 ? 1.701 5.273 11.375 1 96.25 107 ASP B O 1
ATOM 2072 N N . ILE B 1 108 ? 3.656 5.926 10.539 1 97.12 108 ILE B N 1
ATOM 2073 C CA . ILE B 1 108 ? 3.975 4.586 10.055 1 97.12 108 ILE B CA 1
ATOM 2074 C C . ILE B 1 108 ? 4.914 3.893 11.039 1 97.12 108 ILE B C 1
ATOM 2076 O O . ILE B 1 108 ? 5.973 4.426 11.375 1 97.12 108 ILE B O 1
ATOM 2080 N N . MET B 1 109 ? 4.496 2.705 11.453 1 93.81 109 MET B N 1
ATOM 2081 C CA . MET B 1 109 ? 5.234 1.997 12.492 1 93.81 109 MET B CA 1
ATOM 2082 C C . MET B 1 109 ? 5.699 0.632 11.992 1 93.81 109 MET B C 1
ATOM 2084 O O . MET B 1 109 ? 4.977 -0.048 11.266 1 93.81 109 MET B O 1
ATOM 2088 N N . ASP B 1 110 ? 6.91 0.323 12.391 1 89.44 110 ASP B N 1
ATOM 2089 C CA . ASP B 1 110 ? 7.438 -1.024 12.203 1 89.44 110 ASP B CA 1
ATOM 2090 C C . ASP B 1 110 ? 7.789 -1.675 13.539 1 89.44 110 ASP B C 1
ATOM 2092 O O . ASP B 1 110 ? 8.523 -1.098 14.336 1 89.44 110 ASP B O 1
ATOM 2096 N N . TYR B 1 111 ? 7.344 -2.902 13.82 1 80.56 111 TYR B N 1
ATOM 2097 C CA . TYR B 1 111 ? 7.516 -3.551 15.117 1 80.56 111 TYR B CA 1
ATOM 2098 C C . TYR B 1 111 ? 8.883 -4.211 15.219 1 80.56 111 TYR B C 1
ATOM 2100 O O . TYR B 1 111 ? 9.281 -4.676 16.281 1 80.56 111 TYR B O 1
ATOM 2108 N N . GLY B 1 112 ? 9.773 -4.16 14.188 1 69.88 112 GLY B N 1
ATOM 2109 C CA . GLY B 1 112 ? 11.172 -4.535 14.281 1 69.88 112 GLY B CA 1
ATOM 2110 C C . GLY B 1 112 ? 11.391 -6.035 14.312 1 69.88 112 GLY B C 1
ATOM 2111 O O . GLY B 1 112 ? 12.219 -6.531 15.078 1 69.88 112 GLY B O 1
ATOM 2112 N N . PHE B 1 113 ? 10.844 -6.84 13.695 1 66.12 113 PHE B N 1
ATOM 2113 C CA . PHE B 1 113 ? 11.07 -8.281 13.727 1 66.12 113 PHE B CA 1
ATOM 2114 C C . PHE B 1 113 ? 12.305 -8.648 12.906 1 66.12 113 PHE B C 1
ATOM 2116 O O . PHE B 1 113 ? 12.945 -9.672 13.172 1 66.12 113 PHE B O 1
ATOM 2123 N N . ASN B 1 114 ? 12.586 -7.801 12.039 1 68.38 114 ASN B N 1
ATOM 2124 C CA . ASN B 1 114 ? 13.688 -8.148 11.148 1 68.38 114 ASN B CA 1
ATOM 2125 C C . ASN B 1 114 ? 14.742 -7.051 11.102 1 68.38 114 ASN B C 1
ATOM 2127 O O . ASN B 1 114 ? 15.789 -7.168 11.734 1 68.38 114 ASN B O 1
ATOM 2131 N N . PHE B 1 115 ? 14.484 -6.043 10.727 1 77.31 115 PHE B N 1
ATOM 2132 C CA . PHE B 1 115 ? 15.461 -5.016 10.391 1 77.31 115 PHE B CA 1
ATOM 2133 C C . PHE B 1 115 ? 15.672 -4.062 11.562 1 77.31 115 PHE B C 1
ATOM 2135 O O . PHE B 1 115 ? 16.812 -3.74 11.914 1 77.31 115 PHE B O 1
ATOM 2142 N N . PHE B 1 116 ? 14.656 -3.652 12.234 1 85.88 116 PHE B N 1
ATOM 2143 C CA . PHE B 1 116 ? 14.742 -2.701 13.336 1 85.88 116 PHE B CA 1
ATOM 2144 C C . PHE B 1 116 ? 14.805 -3.428 14.672 1 85.88 116 PHE B C 1
ATOM 2146 O O . PHE B 1 116 ? 14.383 -4.582 14.781 1 85.88 116 PHE B O 1
ATOM 2153 N N . ASP B 1 117 ? 15.453 -2.729 15.594 1 83.25 117 ASP B N 1
ATOM 2154 C CA . ASP B 1 117 ? 15.492 -3.242 16.969 1 83.25 117 ASP B CA 1
ATOM 2155 C C . ASP B 1 117 ? 14.305 -2.729 17.781 1 83.25 117 ASP B C 1
ATOM 2157 O O . ASP B 1 117 ? 14.406 -1.71 18.453 1 83.25 117 ASP B O 1
ATOM 2161 N N . GLY B 1 118 ? 13.117 -3.271 17.578 1 85.06 118 GLY B N 1
ATOM 2162 C CA . GLY B 1 118 ? 11.93 -2.869 18.312 1 85.06 118 GLY B CA 1
ATOM 2163 C C . GLY B 1 118 ? 11.023 -1.95 17.516 1 85.06 118 GLY B C 1
ATOM 2164 O O . GLY B 1 118 ? 11.242 -1.729 16.328 1 85.06 118 GLY B O 1
ATOM 2165 N N . LEU B 1 119 ? 10.023 -1.499 18.172 1 88.06 119 LEU B N 1
ATOM 2166 C CA . LEU B 1 119 ? 9.031 -0.622 17.562 1 88.06 119 LEU B CA 1
ATOM 2167 C C . LEU B 1 119 ? 9.664 0.67 17.078 1 88.06 119 LEU B C 1
ATOM 2169 O O . LEU B 1 119 ? 10.344 1.367 17.828 1 88.06 119 LEU B O 1
ATOM 2173 N N . THR B 1 120 ? 9.57 0.991 15.836 1 93.75 120 THR B N 1
ATOM 2174 C CA . THR B 1 120 ? 10.195 2.145 15.203 1 93.75 120 THR B CA 1
ATOM 2175 C C . THR B 1 120 ? 9.188 2.918 14.359 1 93.75 120 THR B C 1
ATOM 2177 O O . THR B 1 120 ? 8.422 2.322 13.594 1 93.75 120 THR B O 1
ATOM 2180 N N . GLN B 1 121 ? 9.195 4.207 14.609 1 95.75 121 GLN B N 1
ATOM 2181 C CA . GLN B 1 121 ? 8.445 5.086 13.711 1 95.75 121 GLN B CA 1
ATOM 2182 C C . GLN B 1 121 ? 9.25 5.402 12.453 1 95.75 121 GLN B C 1
ATOM 2184 O O . GLN B 1 121 ? 10.234 6.141 12.508 1 95.75 121 GLN B O 1
ATOM 2189 N N . THR B 1 122 ? 8.773 4.961 11.406 1 97.69 122 THR B N 1
ATOM 2190 C CA . THR B 1 122 ? 9.602 5.012 10.203 1 97.69 122 THR B CA 1
ATOM 2191 C C . THR B 1 122 ? 9.203 6.18 9.312 1 97.69 122 THR B C 1
ATOM 2193 O O . THR B 1 122 ? 9.945 6.57 8.414 1 97.69 122 THR B O 1
ATOM 2196 N N . GLY B 1 123 ? 7.98 6.695 9.555 1 98 123 GLY B N 1
ATOM 2197 C CA . GLY B 1 123 ? 7.523 7.781 8.703 1 98 123 GLY B CA 1
ATOM 2198 C C . GLY B 1 123 ? 6.117 8.242 9.039 1 98 123 GLY B C 1
ATOM 2199 O O . GLY B 1 123 ? 5.594 7.945 10.117 1 98 123 GLY B O 1
ATOM 2200 N N . LEU B 1 124 ? 5.543 9.07 8.125 1 97.88 124 LEU B N 1
ATOM 2201 C CA . LEU B 1 124 ? 4.184 9.594 8.195 1 97.88 124 LEU B CA 1
ATOM 2202 C C . LEU B 1 124 ? 3.434 9.328 6.895 1 97.88 124 LEU B C 1
ATOM 2204 O O . LEU B 1 124 ? 4.043 9.273 5.82 1 97.88 124 LEU B O 1
ATOM 2208 N N . ILE B 1 125 ? 2.207 9.188 7.047 1 97.31 125 ILE B N 1
ATOM 2209 C CA . ILE B 1 125 ? 1.358 9.156 5.859 1 97.31 125 ILE B CA 1
ATOM 2210 C C . ILE B 1 125 ? 0.23 10.172 6.004 1 97.31 125 ILE B C 1
ATOM 2212 O O . ILE B 1 125 ? -0.386 10.273 7.07 1 97.31 125 ILE B O 1
ATOM 2216 N N . ILE B 1 126 ? 0.099 10.953 5.027 1 95.38 126 ILE B N 1
ATOM 2217 C CA . ILE B 1 126 ? -1.003 11.898 4.938 1 95.38 126 ILE B CA 1
ATOM 2218 C C . ILE B 1 126 ? -2.098 11.336 4.031 1 95.38 126 ILE B C 1
ATOM 2220 O O . ILE B 1 126 ? -1.833 10.961 2.887 1 95.38 126 ILE B O 1
ATOM 2224 N N . TYR B 1 127 ? -3.268 11.297 4.516 1 94.75 127 TYR B N 1
ATOM 2225 C CA . TYR B 1 127 ? -4.375 10.656 3.812 1 94.75 127 TYR B CA 1
ATOM 2226 C C . TYR B 1 127 ? -4.711 11.406 2.527 1 94.75 127 TYR B C 1
ATOM 2228 O O . TYR B 1 127 ? -4.414 12.594 2.398 1 94.75 127 TYR B O 1
ATOM 2236 N N . PRO B 1 128 ? -5.293 10.734 1.628 1 94.25 128 PRO B N 1
ATOM 2237 C CA . PRO B 1 128 ? -5.625 11.344 0.339 1 94.25 128 PRO B CA 1
ATOM 2238 C C . PRO B 1 128 ? -6.418 12.641 0.489 1 94.25 128 PRO B C 1
ATOM 2240 O O . PRO B 1 128 ? -7.398 12.68 1.239 1 94.25 128 PRO B O 1
ATOM 2243 N N . ASN B 1 129 ? -5.918 13.594 -0.251 1 91.56 129 ASN B N 1
ATOM 2244 C CA . ASN B 1 129 ? -6.582 14.891 -0.247 1 91.56 129 ASN B CA 1
ATOM 2245 C C . ASN B 1 129 ? -6.191 15.719 -1.466 1 91.56 129 ASN B C 1
ATOM 2247 O O . ASN B 1 129 ? -5.355 15.305 -2.268 1 91.56 129 ASN B O 1
ATOM 2251 N N . MET B 1 130 ? -6.855 16.875 -1.559 1 90 130 MET B N 1
ATOM 2252 C CA . MET B 1 130 ? -6.602 17.75 -2.705 1 90 130 MET B CA 1
ATOM 2253 C C . MET B 1 130 ? -5.836 19 -2.281 1 90 130 MET B C 1
ATOM 2255 O O . MET B 1 130 ? -5.48 19.828 -3.119 1 90 130 MET B O 1
ATOM 2259 N N . GLU B 1 131 ? -5.547 19.078 -1.045 1 84.75 131 GLU B N 1
ATOM 2260 C CA . GLU B 1 131 ? -4.988 20.312 -0.521 1 84.75 131 GLU B CA 1
ATOM 2261 C C . GLU B 1 131 ? -3.482 20.391 -0.754 1 84.75 131 GLU B C 1
ATOM 2263 O O . GLU B 1 131 ? -2.812 19.359 -0.845 1 84.75 131 GLU B O 1
ATOM 2268 N N . GLU B 1 132 ? -3.086 21.656 -0.866 1 84.62 132 GLU B N 1
ATOM 2269 C CA . GLU B 1 132 ? -1.647 21.875 -0.782 1 84.62 132 GLU B CA 1
ATOM 2270 C C . GLU B 1 132 ? -1.171 21.875 0.668 1 84.62 132 GLU B C 1
ATOM 2272 O O . GLU B 1 132 ? -1.63 22.672 1.485 1 84.62 132 GLU B O 1
ATOM 2277 N N . ILE B 1 133 ? -0.344 20.984 0.93 1 89.69 133 ILE B N 1
ATOM 2278 C CA . ILE B 1 133 ? 0.146 20.844 2.297 1 89.69 133 ILE B CA 1
ATOM 2279 C C . ILE B 1 133 ? 1.464 21.609 2.453 1 89.69 133 ILE B C 1
ATOM 2281 O O . ILE B 1 133 ? 2.512 21.141 2.002 1 89.69 133 ILE B O 1
ATOM 2285 N N . LYS B 1 134 ? 1.438 22.688 3.156 1 88.56 134 LYS B N 1
ATOM 2286 C CA . LYS B 1 134 ? 2.574 23.594 3.307 1 88.56 134 LYS B CA 1
ATOM 2287 C C . LYS B 1 134 ? 3.75 22.891 3.979 1 88.56 134 LYS B C 1
ATOM 2289 O O . LYS B 1 134 ? 4.902 23.094 3.59 1 88.56 134 LYS B O 1
ATOM 2294 N N . ALA B 1 135 ? 3.461 22.078 4.918 1 91.88 135 ALA B N 1
ATOM 2295 C CA . ALA B 1 135 ? 4.484 21.453 5.758 1 91.88 135 ALA B CA 1
ATOM 2296 C C . ALA B 1 135 ? 5.371 20.531 4.941 1 91.88 135 ALA B C 1
ATOM 2298 O O . ALA B 1 135 ? 6.453 20.141 5.387 1 91.88 135 ALA B O 1
ATOM 2299 N N . VAL B 1 136 ? 4.883 20.141 3.703 1 93.44 136 VAL B N 1
ATOM 2300 C CA . VAL B 1 136 ? 5.668 19.172 2.955 1 93.44 136 VAL B CA 1
ATOM 2301 C C . VAL B 1 136 ? 6.062 19.75 1.601 1 93.44 136 VAL B C 1
ATOM 2303 O O . VAL B 1 136 ? 6.605 19.047 0.747 1 93.44 136 VAL B O 1
ATOM 2306 N N . LYS B 1 137 ? 5.82 20.953 1.274 1 90.06 137 LYS B N 1
ATOM 2307 C CA . LYS B 1 137 ? 6.016 21.578 -0.029 1 90.06 137 LYS B CA 1
ATOM 2308 C C . LYS B 1 137 ? 7.496 21.609 -0.403 1 90.06 137 LYS B C 1
ATOM 2310 O O . LYS B 1 137 ? 7.844 21.562 -1.584 1 90.06 137 LYS B O 1
ATOM 2315 N N . ARG B 1 138 ? 8.422 21.641 0.522 1 90 138 ARG B N 1
ATOM 2316 C CA . ARG B 1 138 ? 9.836 21.812 0.211 1 90 138 ARG B CA 1
ATOM 2317 C C . ARG B 1 138 ? 10.586 20.484 0.333 1 90 138 ARG B C 1
ATOM 2319 O O . ARG B 1 138 ? 11.805 20.438 0.14 1 90 138 ARG B O 1
ATOM 2326 N N . LEU B 1 139 ? 9.852 19.531 0.613 1 95.12 139 LEU B N 1
ATOM 2327 C CA . LEU B 1 139 ? 10.516 18.234 0.765 1 95.12 139 LEU B CA 1
ATOM 2328 C C . LEU B 1 139 ? 10.82 17.625 -0.595 1 95.12 139 LEU B C 1
ATOM 2330 O O . LEU B 1 139 ? 10.062 17.812 -1.551 1 95.12 139 LEU B O 1
ATOM 2334 N N . ARG B 1 140 ? 11.883 16.906 -0.607 1 94.38 140 ARG B N 1
ATOM 2335 C CA . ARG B 1 140 ? 12.305 16.266 -1.845 1 94.38 140 ARG B CA 1
ATOM 2336 C C . ARG B 1 140 ? 11.672 14.883 -1.977 1 94.38 140 ARG B C 1
ATOM 2338 O O . ARG B 1 140 ? 11.5 14.172 -0.98 1 94.38 140 ARG B O 1
ATOM 2345 N N . CYS B 1 141 ? 11.492 14.539 -3.207 1 93.31 141 CYS B N 1
ATOM 2346 C CA . CYS B 1 141 ? 11.008 13.195 -3.504 1 93.31 141 CYS B CA 1
ATOM 2347 C C . CYS B 1 141 ? 12.156 12.188 -3.486 1 93.31 141 CYS B C 1
ATOM 2349 O O . CYS B 1 141 ? 13.305 12.547 -3.73 1 93.31 141 CYS B O 1
ATOM 2351 N N . TRP B 1 142 ? 11.758 11.039 -3.08 1 93.31 142 TRP B N 1
ATOM 2352 C CA . TRP B 1 142 ? 12.711 9.945 -3.238 1 93.31 142 TRP B CA 1
ATOM 2353 C C . TRP B 1 142 ? 12.906 9.602 -4.711 1 93.31 142 TRP B C 1
ATOM 2355 O O . TRP B 1 142 ? 11.938 9.539 -5.473 1 93.31 142 TRP B O 1
#

pLDDT: mean 89.94, std 10.07, range [36.31, 98.5]

Nearest PDB structures (foldseek):
  2d3k-assembly1_B  TM=8.327E-01  e=5.675E-07  Pyrococcus horikoshii OT3
  3erj-assembly1_A  TM=8.178E-01  e=1.033E-06  Archaeoglobus fulgidus
  1xty-assembly2_D  TM=8.409E-01  e=1.480E-05  Saccharolobus solfataricus P2
  2y2q-assembly1_A  TM=2.633E-01  e=6.665E-01  Streptococcus pneumoniae R6
  1y9x-assembly1_B  TM=2.894E-01  e=5.993E+00  Saccharolobus shibatae

Sequence (284 aa):
MEKPVLKYKCYVLLREDLQMPVGKFAAQVGHGLDQVWSTYNEYKKRSRKEDNEDLIMPVSNFEGWHTEGRRKIILRIKDGEQMNTIKSKIQEQIDSGEYHPGFFVHDIMDYGFNFFDGLTQTGLIIYPNMEEIKAVKRLRCWMEKPVLKYKCYVLLREDLQMPVGKFAAQVGHGLDQVWSTYNEYKKRSRKEDNEDLIMPVSNFEGWHTEGRRKIILRIKDGEQMNTIKSKIQEQIDSGEYHPGFFVHDIMDYGFNFFDGLTQTGLIIYPNMEEIKAVKRLRCW

Solvent-accessible surface area (backbone atoms only — not comparable to full-atom values): 15381 Å² total; per-residue (Å²): 128,82,74,80,81,71,63,34,38,26,43,34,34,37,40,53,69,71,66,58,53,66,27,58,46,21,43,48,48,34,52,35,51,50,51,50,52,53,49,45,56,51,40,48,54,44,32,71,71,63,70,40,71,69,36,47,56,39,41,49,27,39,52,50,16,59,73,69,70,54,46,66,46,41,31,51,33,66,35,68,66,56,50,53,51,39,52,49,52,52,49,50,34,31,74,72,57,79,35,58,81,44,60,50,74,43,78,21,75,42,70,28,90,74,85,42,93,35,76,39,78,50,32,37,27,37,53,41,32,69,72,85,56,74,82,55,68,83,51,47,69,78,130,82,76,79,82,73,63,34,38,25,42,35,35,36,40,53,69,71,65,59,54,66,26,59,47,23,42,49,48,33,51,33,49,51,48,50,52,53,49,44,55,51,40,49,53,44,32,71,70,64,69,40,73,69,38,47,56,38,41,50,27,40,52,51,16,60,73,68,67,55,46,66,47,42,30,50,33,65,37,69,67,56,49,52,50,40,51,49,52,52,49,50,34,31,74,72,58,77,35,58,80,46,63,49,72,44,78,22,72,41,70,28,89,74,86,44,94,37,75,39,80,47,32,39,27,36,52,41,32,68,72,86,56,74,83,55,67,83,51,47,70,79

Radius of gyration: 19.04 Å; Cα contacts (8 Å, |Δi|>4): 468; chains: 2; bounding box: 44×54×49 Å

Organism: NCBI:txid1141136